Protein AF-A0AAQ3SVB9-F1 (afdb_monomer_lite)

Secondary structure (DSSP, 8-state):
-HHHHHHHHHTT-EEE-S-HHHHHHHHHHHHHHTT--TTS---SSEEEEEEETTTTEEEEEEEEEEEEEEETTTTEEEEEEEEEEEEEETTEEEEEEEEEEEETTEEEE--EEE-----SS-SHHHHHTT-EEE-S-HHHHHHHHHHHHHHTT--TTS----SEEEEEEETTTTEEEEEEEEEEEEEEETTTTEEEEEEEEEEEEEETTEEEEEEEEEEEETTEEEEEEEEE--TT-TTEEEEEETTS-EEEEEGGGGSTT-

Foldseek 3Di:
DVVVVVVVQQPQKDKDQPWFVVQLVVQLVVCVVLVHPSCPCVDGQWRMWIADPVQQKIKTAHPDQKDWDAPVVVRKIKMAGRMWIFRGHRQKTAQIPRMWIDFPRDTFDQGMDGDPDVDVADDVVSQQVQKDKDQDWFVVQLVVQLVQCVVLLAASQPPVDGQWRMWIADPVFQKIKTAHPDQKDWDALPVVRKIKMFGRMWIFRGHRQKTAQIPRIWIQDPNTTFAWGMKGQDPVHSQKIKTATSSGDIDIDGSVSRHPPD

Organism: NCBI:txid547442

Structure (mmCIF, N/CA/C/O backbone):
data_AF-A0AAQ3SVB9-F1
#
_entry.id   AF-A0AAQ3SVB9-F1
#
loop_
_atom_site.group_PDB
_atom_site.id
_atom_site.type_symbol
_atom_site.label_atom_id
_atom_site.label_alt_id
_atom_site.label_comp_id
_atom_site.label_asym_id
_atom_site.label_entity_id
_atom_site.label_seq_id
_atom_site.pdbx_PDB_ins_code
_atom_site.Cartn_x
_atom_site.Cartn_y
_atom_site.Cartn_z
_atom_site.occupancy
_atom_site.B_iso_or_equiv
_atom_site.auth_seq_id
_atom_site.auth_comp_id
_atom_site.auth_asym_id
_atom_site.auth_atom_id
_atom_site.pdbx_PDB_model_num
ATOM 1 N N . MET A 1 1 ? 14.098 -26.468 -12.610 1.00 41.06 1 MET A N 1
ATOM 2 C CA . MET A 1 1 ? 12.649 -26.250 -12.827 1.00 41.06 1 MET A CA 1
ATOM 3 C C . MET A 1 1 ? 12.271 -24.768 -12.891 1.00 41.06 1 MET A C 1
ATOM 5 O O . MET A 1 1 ? 11.548 -24.419 -13.807 1.00 41.06 1 MET A O 1
ATOM 9 N N . ALA A 1 2 ? 12.782 -23.879 -12.024 1.00 44.28 2 ALA A N 1
ATOM 10 C CA . ALA A 1 2 ? 12.463 -22.441 -12.096 1.00 44.28 2 ALA A CA 1
ATOM 11 C C . ALA A 1 2 ? 12.962 -21.723 -13.376 1.00 44.28 2 ALA A C 1
ATOM 13 O O . ALA A 1 2 ? 12.260 -20.850 -13.874 1.00 44.28 2 ALA A O 1
ATOM 14 N N . SER A 1 3 ? 14.117 -22.099 -13.952 1.00 48.25 3 SER A N 1
ATOM 15 C CA . SER A 1 3 ? 14.628 -21.429 -15.168 1.00 48.25 3 SER A CA 1
ATOM 16 C C . SER A 1 3 ? 13.861 -21.793 -16.447 1.00 48.25 3 SER A C 1
ATOM 18 O O . SER A 1 3 ? 13.659 -20.923 -17.284 1.00 48.25 3 SER A O 1
ATOM 20 N N . GLN A 1 4 ? 13.339 -23.022 -16.561 1.00 47.38 4 GLN A N 1
ATOM 21 C CA . GLN A 1 4 ? 12.523 -23.446 -17.714 1.00 47.38 4 GLN A CA 1
ATOM 22 C C . GLN A 1 4 ? 11.190 -22.683 -17.813 1.00 47.38 4 GLN A C 1
ATOM 24 O O . GLN A 1 4 ? 10.671 -22.487 -18.907 1.00 47.38 4 GLN A O 1
ATOM 29 N N . VAL A 1 5 ? 10.643 -22.225 -16.679 1.00 57.53 5 VAL A N 1
ATOM 30 C CA . VAL A 1 5 ? 9.413 -21.414 -16.642 1.00 57.53 5 VAL A CA 1
ATOM 31 C C . VAL A 1 5 ? 9.683 -19.966 -17.071 1.00 57.53 5 VAL A C 1
ATOM 33 O O . VAL A 1 5 ? 8.808 -19.330 -17.639 1.00 57.53 5 VAL A O 1
ATOM 36 N N . ILE A 1 6 ? 10.890 -19.436 -16.847 1.00 61.41 6 ILE A N 1
ATOM 37 C CA . ILE A 1 6 ? 11.261 -18.080 -17.288 1.00 61.41 6 ILE A CA 1
ATOM 38 C C . ILE A 1 6 ? 11.576 -18.065 -18.792 1.00 61.41 6 ILE A C 1
ATOM 40 O O . ILE A 1 6 ? 11.147 -17.149 -19.490 1.00 61.41 6 ILE A O 1
ATOM 44 N N . GLU A 1 7 ? 12.264 -19.087 -19.315 1.00 67.56 7 GLU A N 1
ATOM 45 C CA . GLU A 1 7 ? 12.563 -19.197 -20.754 1.00 67.56 7 GLU A CA 1
ATOM 46 C C . GLU A 1 7 ? 11.301 -19.248 -21.621 1.00 67.56 7 GLU A C 1
ATOM 48 O O . GLU A 1 7 ? 11.251 -18.596 -22.665 1.00 67.56 7 GLU A O 1
ATOM 53 N N . SER A 1 8 ? 10.250 -19.947 -21.179 1.00 76.06 8 SER A N 1
ATOM 54 C CA . SER A 1 8 ? 8.988 -20.004 -21.928 1.00 76.06 8 SER A CA 1
ATOM 55 C C . SER A 1 8 ? 8.302 -18.637 -22.038 1.00 76.06 8 SER A C 1
ATOM 57 O O . SER A 1 8 ? 7.677 -18.351 -23.056 1.00 76.06 8 SER A O 1
ATOM 59 N N . HIS A 1 9 ? 8.467 -17.755 -21.045 1.00 85.69 9 HIS A N 1
ATOM 60 C CA . HIS A 1 9 ? 7.942 -16.389 -21.096 1.00 85.69 9 HIS A CA 1
ATOM 61 C C . HIS A 1 9 ? 8.765 -15.451 -21.991 1.00 85.69 9 HIS A C 1
ATOM 63 O O . HIS A 1 9 ? 8.234 -14.445 -22.461 1.00 85.69 9 HIS A O 1
ATOM 69 N N . ARG A 1 10 ? 10.030 -15.775 -22.284 1.00 91.31 10 ARG A N 1
ATOM 70 C CA . ARG A 1 10 ? 10.858 -15.016 -23.239 1.00 91.31 10 ARG A CA 1
ATOM 71 C C . ARG A 1 10 ? 10.566 -15.379 -24.700 1.00 91.31 10 ARG A C 1
ATOM 73 O O . ARG A 1 10 ? 10.887 -14.603 -25.597 1.00 91.31 10 ARG A O 1
ATOM 80 N N . ALA A 1 11 ? 9.947 -16.533 -24.955 1.00 89.94 11 ALA A N 1
ATOM 81 C CA . ALA A 1 11 ? 9.629 -16.981 -26.307 1.00 89.94 11 ALA A CA 1
ATOM 82 C C . ALA A 1 11 ? 8.685 -15.998 -27.026 1.00 89.94 11 ALA A C 1
ATOM 84 O O . ALA A 1 11 ? 7.600 -15.687 -26.535 1.00 89.94 11 ALA A O 1
ATOM 85 N N . GLY A 1 12 ? 9.099 -15.517 -28.203 1.00 89.69 12 GLY A N 1
ATOM 86 C CA . GLY A 1 12 ? 8.332 -14.550 -28.999 1.00 89.69 12 GLY A CA 1
ATOM 87 C C . GLY A 1 12 ? 8.405 -13.101 -28.503 1.00 89.69 12 GLY A C 1
ATOM 88 O O . GLY A 1 12 ? 7.625 -12.271 -28.959 1.00 89.69 12 GLY A O 1
ATOM 89 N N . ALA A 1 13 ? 9.311 -12.790 -27.573 1.00 93.94 13 ALA A N 1
ATOM 90 C CA . ALA A 1 13 ? 9.519 -11.430 -27.094 1.00 93.94 13 ALA A CA 1
ATOM 91 C C . ALA A 1 13 ? 10.249 -10.539 -28.109 1.00 93.94 13 ALA A C 1
ATOM 93 O O . ALA A 1 13 ? 11.119 -10.988 -28.857 1.00 93.94 13 ALA A O 1
ATOM 94 N N . GLU A 1 14 ? 9.953 -9.244 -28.051 1.00 94.00 14 GLU A N 1
ATOM 95 C CA . GLU A 1 14 ? 10.787 -8.194 -28.626 1.00 94.00 14 GLU A CA 1
ATOM 96 C C . GLU A 1 14 ? 12.033 -8.046 -27.741 1.00 94.00 14 GLU A C 1
ATOM 98 O O . GLU A 1 14 ? 11.906 -7.713 -26.563 1.00 94.00 14 GLU A O 1
ATOM 103 N N . ILE A 1 15 ? 13.225 -8.315 -28.286 1.00 95.12 15 ILE A N 1
ATOM 104 C CA . ILE A 1 15 ? 14.505 -8.229 -27.563 1.00 95.12 15 ILE A CA 1
ATOM 105 C C . ILE A 1 15 ? 15.368 -7.136 -28.189 1.00 95.12 15 ILE A C 1
ATOM 107 O O . ILE A 1 15 ? 15.537 -7.073 -29.407 1.00 95.12 15 ILE A O 1
ATOM 111 N N . VAL A 1 16 ? 15.934 -6.284 -27.341 1.00 93.25 16 VAL A N 1
ATOM 112 C CA . VAL A 1 16 ? 16.772 -5.150 -27.718 1.00 93.25 16 VAL A CA 1
ATOM 113 C C . VAL A 1 16 ? 18.098 -5.244 -26.977 1.00 93.25 16 VAL A C 1
ATOM 115 O O . VAL A 1 16 ? 18.119 -5.281 -25.752 1.00 93.25 16 VAL A O 1
ATOM 118 N N . THR A 1 17 ? 19.201 -5.261 -27.729 1.00 89.12 17 THR A N 1
ATOM 119 C CA . THR A 1 17 ? 20.585 -5.384 -27.223 1.00 89.12 17 THR A CA 1
ATOM 120 C C . THR A 1 17 ? 21.514 -4.280 -27.753 1.00 89.12 17 THR A C 1
ATOM 122 O O . THR A 1 17 ? 22.735 -4.407 -27.752 1.00 89.12 17 THR A O 1
ATOM 125 N N . GLY A 1 18 ? 20.943 -3.160 -28.215 1.00 79.19 18 GLY A N 1
ATOM 126 C CA . GLY A 1 18 ? 21.651 -2.049 -28.873 1.00 79.19 18 GLY A CA 1
ATOM 127 C C . GLY A 1 18 ? 22.457 -1.121 -27.951 1.00 79.19 18 GLY A C 1
ATOM 128 O O . GLY A 1 18 ? 22.713 0.021 -28.329 1.00 79.19 18 GLY A O 1
ATOM 129 N N . GLY A 1 19 ? 22.825 -1.580 -26.753 1.00 82.06 19 GLY A N 1
ATOM 130 C CA . GLY A 1 19 ? 23.485 -0.782 -25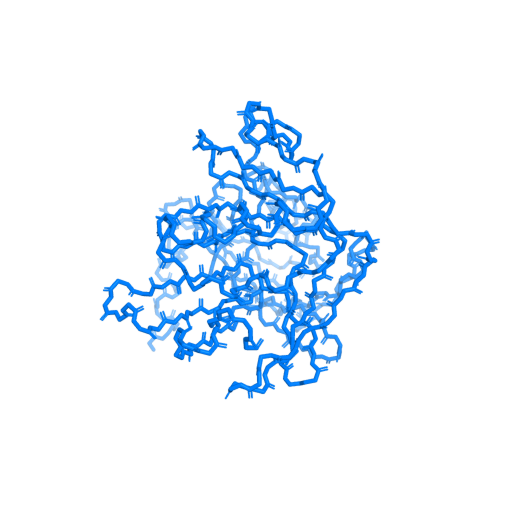.719 1.00 82.06 19 GLY A CA 1
ATOM 131 C C . GLY A 1 19 ? 22.532 0.090 -24.893 1.00 82.06 19 GLY A C 1
ATOM 132 O O . GLY A 1 19 ? 21.350 0.244 -25.212 1.00 82.06 19 GLY A O 1
ATOM 133 N N . ASP A 1 20 ? 23.084 0.682 -23.831 1.00 88.31 20 ASP A N 1
ATOM 134 C CA . ASP A 1 20 ? 22.349 1.345 -22.744 1.00 88.31 20 ASP A CA 1
ATOM 135 C C . ASP A 1 20 ? 21.281 2.332 -23.232 1.00 88.31 20 ASP A C 1
ATOM 137 O O . ASP A 1 20 ? 20.111 2.203 -22.881 1.00 88.31 20 ASP A O 1
ATOM 141 N N . ALA A 1 21 ? 21.639 3.254 -24.129 1.00 91.25 21 ALA A N 1
ATOM 142 C CA . ALA A 1 21 ? 20.715 4.273 -24.626 1.00 91.25 21 ALA A CA 1
ATOM 143 C C . ALA A 1 21 ? 19.490 3.685 -25.354 1.00 91.25 21 ALA A C 1
ATOM 145 O O . ALA A 1 21 ? 18.374 4.188 -25.205 1.00 91.25 21 ALA A O 1
ATOM 146 N N . VAL A 1 22 ? 19.673 2.617 -26.138 1.00 93.19 22 VAL A N 1
ATOM 147 C CA . VAL A 1 22 ? 18.583 2.002 -26.913 1.00 93.19 22 VAL A CA 1
ATOM 148 C C . VAL A 1 22 ? 17.667 1.199 -25.991 1.00 93.19 22 VAL A C 1
ATOM 150 O O . VAL A 1 22 ? 16.443 1.304 -26.091 1.00 93.19 22 VAL A O 1
ATOM 153 N N . CYS A 1 23 ? 18.251 0.443 -25.061 1.00 92.81 23 CYS A N 1
ATOM 154 C CA . CYS A 1 23 ? 17.505 -0.337 -24.078 1.00 92.81 23 CYS A CA 1
ATOM 155 C C . CYS A 1 23 ? 16.731 0.566 -23.104 1.00 92.81 23 CYS A C 1
ATOM 157 O O . CYS A 1 23 ? 15.550 0.321 -22.854 1.00 92.81 23 CYS A O 1
ATOM 159 N N . GLN A 1 24 ? 17.346 1.652 -22.620 1.00 92.50 24 GLN A N 1
ATOM 160 C CA . GLN A 1 24 ? 16.671 2.660 -21.796 1.00 92.50 24 GLN A CA 1
ATOM 161 C C . GLN A 1 24 ? 15.489 3.278 -22.535 1.00 92.50 24 GLN A C 1
ATOM 163 O O . GLN A 1 24 ? 14.390 3.334 -21.986 1.00 92.50 24 GLN A O 1
ATOM 168 N N . LYS A 1 25 ? 15.684 3.688 -23.795 1.00 94.62 25 LYS A N 1
ATOM 169 C CA . LYS A 1 25 ? 14.607 4.264 -24.604 1.00 94.62 25 LYS A CA 1
ATOM 170 C C . LYS A 1 25 ? 13.417 3.309 -24.709 1.00 94.62 25 LYS A C 1
ATOM 172 O O . LYS A 1 25 ? 12.287 3.722 -24.488 1.00 94.62 25 LYS A O 1
ATOM 177 N N . LYS A 1 26 ? 13.668 2.031 -25.001 1.00 94.69 26 LYS A N 1
ATOM 178 C CA . LYS A 1 26 ? 12.617 1.011 -25.148 1.00 94.69 26 LYS A CA 1
ATOM 179 C C . LYS A 1 26 ? 11.896 0.696 -23.841 1.00 94.69 26 LYS A C 1
ATOM 181 O O . LYS A 1 26 ? 10.678 0.549 -23.841 1.00 94.69 26 LYS A O 1
ATOM 186 N N . SER A 1 27 ? 12.631 0.665 -22.734 1.00 94.00 27 SER A N 1
ATOM 187 C CA . SER A 1 27 ? 12.054 0.557 -21.394 1.00 94.00 27 SER A CA 1
ATOM 188 C C . SER A 1 27 ? 11.128 1.734 -21.081 1.00 94.00 27 SER A C 1
ATOM 190 O O . SER A 1 27 ? 9.999 1.533 -20.644 1.00 94.00 27 SER A O 1
ATOM 192 N N . VAL A 1 28 ? 11.570 2.963 -21.369 1.00 95.06 28 VAL A N 1
ATOM 193 C CA . VAL A 1 28 ? 10.775 4.182 -21.166 1.00 95.06 28 VAL A CA 1
ATOM 194 C C . VAL A 1 28 ? 9.527 4.199 -22.051 1.00 95.06 28 VAL A C 1
ATOM 196 O O . VAL A 1 28 ? 8.449 4.471 -21.534 1.00 95.06 28 VAL A O 1
ATOM 199 N N . GLU A 1 29 ? 9.653 3.852 -23.338 1.00 95.75 29 GLU A N 1
ATOM 200 C CA . GLU A 1 29 ? 8.520 3.717 -24.271 1.00 95.75 29 GLU A CA 1
ATOM 201 C C . GLU A 1 29 ? 7.478 2.717 -23.738 1.00 95.75 29 GLU A C 1
ATOM 203 O O . GLU A 1 29 ? 6.283 3.007 -23.755 1.00 95.75 29 GLU A O 1
ATOM 208 N N . LEU A 1 30 ? 7.914 1.565 -23.207 1.00 95.38 30 LEU A N 1
ATOM 209 C CA . LEU A 1 30 ? 7.006 0.584 -22.609 1.00 95.38 30 LEU A CA 1
ATOM 210 C C .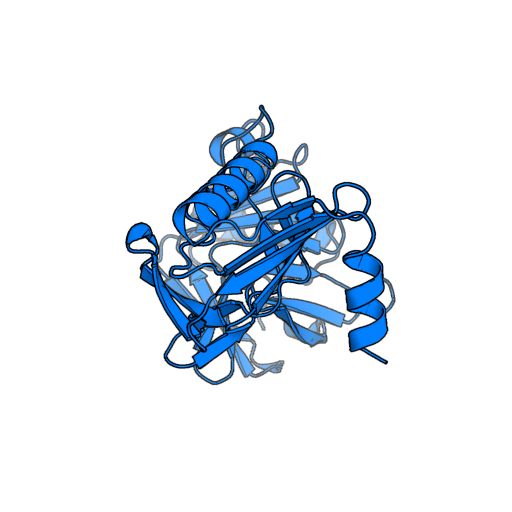 LEU A 1 30 ? 6.334 1.122 -21.337 1.00 95.38 30 LEU A C 1
ATOM 212 O O . LEU A 1 30 ? 5.129 0.958 -21.166 1.00 95.38 30 LEU A O 1
ATOM 216 N N . LEU A 1 31 ? 7.085 1.754 -20.428 1.00 94.88 31 LEU A N 1
ATOM 217 C CA . LEU A 1 31 ? 6.504 2.332 -19.210 1.00 94.88 31 LEU A CA 1
ATOM 218 C C . LEU A 1 31 ? 5.454 3.395 -19.554 1.00 94.88 31 LEU A C 1
ATOM 220 O O . LEU A 1 31 ? 4.391 3.414 -18.938 1.00 94.88 31 LEU A O 1
ATOM 224 N N . GLU A 1 32 ? 5.718 4.227 -20.561 1.00 94.06 32 GLU A N 1
ATOM 225 C CA . GLU A 1 32 ? 4.767 5.215 -21.070 1.00 94.06 32 GLU A CA 1
ATOM 226 C C . GLU A 1 32 ? 3.522 4.555 -21.690 1.00 94.06 32 GLU A C 1
ATOM 228 O O . GLU A 1 32 ? 2.407 4.922 -21.316 1.00 94.06 32 GLU A O 1
ATOM 233 N N . GLU A 1 33 ? 3.685 3.532 -22.544 1.00 94.19 33 GLU A N 1
ATOM 234 C CA . GLU A 1 33 ? 2.582 2.735 -23.124 1.00 94.19 33 GLU A CA 1
ATOM 235 C C . GLU A 1 33 ? 1.664 2.164 -22.030 1.00 94.19 33 GLU A C 1
ATOM 237 O O . GLU A 1 33 ? 0.437 2.150 -22.154 1.00 94.19 33 GLU A O 1
ATOM 242 N N . LEU A 1 34 ? 2.261 1.731 -20.920 1.00 91.56 34 LEU A N 1
ATOM 243 C CA . LEU A 1 34 ? 1.548 1.166 -19.782 1.00 91.56 34 LEU A CA 1
ATOM 244 C C . LEU A 1 34 ? 0.985 2.232 -18.834 1.00 91.56 34 LEU A C 1
ATOM 246 O O . LEU A 1 34 ? 0.228 1.876 -17.938 1.00 91.56 34 LEU A O 1
ATOM 250 N N . GLY A 1 35 ? 1.311 3.517 -18.979 1.00 89.19 35 GLY A N 1
ATOM 251 C CA . GLY A 1 35 ? 0.898 4.562 -18.033 1.00 89.19 35 GLY A CA 1
ATOM 252 C C . GLY A 1 35 ? 1.604 4.477 -16.672 1.00 89.19 35 GLY A C 1
ATOM 253 O O . GLY A 1 35 ? 1.033 4.841 -15.643 1.00 89.19 35 GLY A O 1
ATOM 254 N N . LEU A 1 36 ? 2.834 3.963 -16.653 1.00 91.88 36 LEU A N 1
ATOM 255 C CA . LEU A 1 36 ? 3.726 3.917 -15.496 1.00 91.88 36 LEU A CA 1
ATOM 256 C C . LEU A 1 36 ? 4.711 5.106 -15.519 1.00 91.88 36 LEU A C 1
ATOM 258 O O . LEU A 1 36 ? 5.019 5.635 -16.587 1.00 91.88 36 LEU A O 1
ATOM 262 N N . PRO A 1 37 ? 5.266 5.537 -14.367 1.00 90.62 37 PRO A N 1
ATOM 263 C CA . PRO A 1 37 ? 6.259 6.606 -14.343 1.00 90.62 37 PRO A CA 1
ATOM 264 C C . PRO A 1 37 ? 7.526 6.189 -15.096 1.00 90.62 37 PRO A C 1
ATOM 266 O O . PRO A 1 37 ? 8.145 5.181 -14.762 1.00 90.62 37 PRO A O 1
ATOM 269 N N . THR A 1 38 ? 7.966 6.993 -16.060 1.00 92.75 38 THR A N 1
ATOM 270 C CA . THR A 1 38 ? 9.135 6.687 -16.909 1.00 92.75 38 THR A CA 1
ATOM 271 C C . THR A 1 38 ? 10.452 6.607 -16.131 1.00 92.75 38 THR A C 1
ATOM 273 O O . THR A 1 38 ? 11.381 5.921 -16.542 1.00 92.75 38 THR A O 1
ATOM 276 N N . GLY A 1 39 ? 10.520 7.246 -14.960 1.00 90.31 39 GLY A N 1
ATOM 277 C CA . GLY A 1 39 ? 11.647 7.144 -14.031 1.00 90.31 39 GLY A CA 1
ATOM 278 C C . GLY A 1 39 ? 11.613 5.926 -13.100 1.00 90.31 39 GLY A C 1
ATOM 279 O O . GLY A 1 39 ? 12.422 5.875 -12.179 1.00 90.31 39 GLY A O 1
ATOM 280 N N . LEU A 1 40 ? 10.674 4.983 -13.267 1.00 89.75 40 LEU A N 1
ATOM 281 C CA . LEU A 1 40 ? 10.488 3.850 -12.348 1.00 89.75 40 LEU A CA 1
ATOM 282 C C . LEU A 1 40 ? 11.657 2.858 -12.363 1.00 89.75 40 LEU A C 1
ATOM 284 O O . LEU A 1 40 ? 11.956 2.264 -11.331 1.00 89.75 40 LEU A O 1
ATOM 288 N N . LEU A 1 41 ? 12.326 2.696 -13.506 1.00 91.38 41 LEU A N 1
ATOM 289 C CA . LEU A 1 41 ? 13.449 1.771 -13.689 1.00 91.38 41 LEU A CA 1
ATOM 290 C C . LEU A 1 41 ? 14.704 2.545 -14.135 1.00 91.38 41 LEU A C 1
ATOM 292 O O . LEU A 1 41 ? 15.144 2.379 -15.271 1.00 91.38 41 LEU A O 1
ATOM 296 N N . PRO A 1 42 ? 15.287 3.407 -13.273 1.00 86.50 42 PRO A N 1
ATOM 297 C CA . PRO A 1 42 ? 16.452 4.228 -13.594 1.00 86.50 42 PRO A CA 1
ATOM 298 C C . PRO A 1 42 ? 17.738 3.387 -13.504 1.00 86.50 42 PRO A C 1
ATOM 300 O O . PRO A 1 42 ? 18.634 3.673 -12.709 1.00 86.50 42 PRO A O 1
ATOM 303 N N . MET A 1 43 ? 17.773 2.287 -14.255 1.00 84.56 43 MET A N 1
ATOM 304 C CA . MET A 1 43 ? 18.938 1.418 -14.398 1.00 84.56 43 MET A CA 1
ATOM 305 C C . MET A 1 43 ? 19.920 2.054 -15.387 1.00 84.56 43 MET A C 1
ATOM 307 O O . MET A 1 43 ? 19.516 2.737 -16.323 1.00 84.56 43 MET A O 1
ATOM 311 N N . GLU A 1 44 ? 21.208 1.820 -15.168 1.00 86.25 44 GLU A N 1
ATOM 312 C CA . GLU A 1 44 ? 22.298 2.281 -16.032 1.00 86.25 44 GLU A CA 1
ATOM 313 C C . GLU A 1 44 ? 23.041 1.066 -16.582 1.00 86.25 44 GLU A C 1
ATOM 315 O O . GLU A 1 44 ? 23.030 0.007 -15.949 1.00 86.25 44 GLU A O 1
ATOM 320 N N . ASP A 1 45 ? 23.768 1.246 -17.685 1.00 91.81 45 ASP A N 1
ATOM 321 C CA . ASP A 1 45 ? 24.543 0.172 -18.317 1.00 91.81 45 ASP A CA 1
ATOM 322 C C . ASP A 1 45 ? 23.647 -1.021 -18.704 1.00 91.81 45 ASP A C 1
ATOM 324 O O . ASP A 1 45 ? 23.973 -2.185 -18.459 1.00 91.81 45 ASP A O 1
ATOM 328 N N . ILE A 1 46 ? 22.467 -0.723 -19.262 1.00 93.12 46 ILE A N 1
ATOM 329 C CA . ILE A 1 46 ? 21.487 -1.721 -19.693 1.00 93.12 46 ILE A CA 1
ATOM 330 C C . ILE A 1 46 ? 21.980 -2.390 -20.979 1.00 93.12 46 ILE A C 1
ATOM 332 O O . ILE A 1 46 ? 22.108 -1.771 -22.033 1.00 93.12 46 ILE A O 1
ATOM 336 N N . GLN A 1 47 ? 22.230 -3.689 -20.897 1.00 94.38 47 GLN A N 1
ATOM 337 C CA . GLN A 1 47 ? 22.738 -4.514 -21.990 1.00 94.38 47 GLN A CA 1
ATOM 338 C C . GLN A 1 47 ? 21.610 -5.141 -22.803 1.00 94.38 47 GLN A C 1
ATOM 340 O O . GLN A 1 47 ? 21.738 -5.301 -24.014 1.00 94.38 47 GLN A O 1
ATOM 345 N N . GLU A 1 48 ? 20.499 -5.468 -22.145 1.00 95.81 48 GLU A N 1
ATOM 346 C CA . GLU A 1 48 ? 19.362 -6.134 -22.767 1.00 95.81 48 GLU A CA 1
ATOM 347 C C . GLU A 1 48 ? 18.056 -5.615 -22.171 1.00 95.81 48 GLU A C 1
ATOM 349 O O . GLU A 1 48 ? 17.911 -5.494 -20.953 1.00 95.81 48 GLU A O 1
ATOM 354 N N . PHE A 1 49 ? 17.097 -5.335 -23.040 1.00 96.62 49 PHE A N 1
ATOM 355 C CA . PHE A 1 49 ? 15.701 -5.133 -22.690 1.00 96.62 49 PHE A CA 1
ATOM 356 C C . PHE A 1 49 ? 14.866 -6.127 -23.485 1.00 96.62 49 PHE A C 1
ATOM 358 O O . PHE A 1 49 ? 15.031 -6.237 -24.701 1.00 96.62 49 PHE A O 1
ATOM 365 N N . GLY A 1 50 ? 13.961 -6.831 -22.817 1.00 96.94 50 GLY A N 1
ATOM 366 C CA . GLY A 1 50 ? 13.039 -7.739 -23.477 1.00 96.94 50 GLY A CA 1
ATOM 367 C C . GLY A 1 50 ? 11.612 -7.552 -23.004 1.00 96.94 50 GLY A C 1
ATOM 368 O O . GLY A 1 50 ? 11.365 -7.323 -21.818 1.00 96.94 50 GLY A O 1
ATOM 369 N N . TYR A 1 51 ? 10.670 -7.672 -23.934 1.00 97.19 51 TYR A N 1
ATOM 370 C CA . TYR A 1 51 ? 9.248 -7.612 -23.636 1.00 97.19 51 TYR A CA 1
ATOM 371 C C . TYR A 1 51 ? 8.444 -8.565 -24.514 1.00 97.19 51 TYR A C 1
ATOM 373 O O . TYR A 1 51 ? 8.471 -8.506 -25.742 1.00 97.19 51 TYR A O 1
ATOM 381 N N . ASN A 1 52 ? 7.685 -9.444 -23.872 1.00 96.62 52 ASN A N 1
ATOM 382 C CA . ASN A 1 52 ? 6.739 -10.328 -24.520 1.00 96.62 52 ASN A CA 1
ATOM 383 C C . ASN A 1 52 ? 5.323 -9.764 -24.393 1.00 96.62 52 ASN A C 1
ATOM 385 O O . ASN A 1 52 ? 4.672 -9.934 -23.362 1.00 96.62 52 ASN A O 1
ATOM 389 N N . ARG A 1 53 ? 4.816 -9.156 -25.470 1.00 94.38 53 ARG A N 1
ATOM 390 C CA . ARG A 1 53 ? 3.455 -8.593 -25.516 1.00 94.38 53 ARG A CA 1
ATOM 391 C C . ARG A 1 53 ? 2.355 -9.619 -25.242 1.00 94.38 53 ARG A C 1
ATOM 393 O O . ARG A 1 53 ? 1.332 -9.260 -24.674 1.00 94.38 53 ARG A O 1
ATOM 400 N N . ALA A 1 54 ? 2.548 -10.883 -25.625 1.00 92.50 54 ALA A N 1
ATOM 401 C CA . ALA A 1 54 ? 1.525 -11.917 -25.466 1.00 92.50 54 ALA A CA 1
ATOM 402 C C . ALA A 1 54 ? 1.347 -12.343 -24.002 1.00 92.50 54 ALA A C 1
ATOM 404 O O . ALA A 1 54 ? 0.250 -12.705 -23.586 1.00 92.50 54 ALA A O 1
ATOM 405 N N . THR A 1 55 ? 2.430 -12.311 -23.221 1.00 93.25 55 THR A N 1
ATOM 406 C CA . THR A 1 55 ? 2.425 -12.743 -21.814 1.00 93.25 55 THR A CA 1
ATOM 407 C C . THR A 1 55 ? 2.503 -11.582 -20.823 1.00 93.25 55 THR A C 1
ATOM 409 O O . THR A 1 55 ? 2.289 -11.785 -19.629 1.00 93.25 55 THR A O 1
ATOM 412 N N . GLY A 1 56 ? 2.837 -10.379 -21.296 1.00 94.50 56 GLY A N 1
ATOM 413 C CA . GLY A 1 56 ? 3.170 -9.218 -20.473 1.00 94.50 56 GLY A CA 1
ATOM 414 C C . GLY A 1 56 ? 4.531 -9.338 -19.778 1.00 94.50 56 GLY A C 1
ATOM 415 O O . GLY A 1 56 ? 4.887 -8.476 -18.984 1.00 94.50 56 GLY A O 1
ATOM 416 N N . PHE A 1 57 ? 5.302 -10.401 -20.015 1.00 96.62 57 PHE A N 1
ATOM 417 C CA . PHE A 1 57 ? 6.579 -10.602 -19.337 1.00 96.62 57 PHE A CA 1
ATOM 418 C C . PHE A 1 57 ? 7.646 -9.649 -19.880 1.00 96.62 57 PHE A C 1
ATOM 420 O O . PHE A 1 57 ? 7.876 -9.596 -21.087 1.00 96.62 57 PHE A O 1
ATOM 427 N N . MET A 1 58 ? 8.325 -8.927 -18.992 1.00 96.81 58 MET A N 1
ATOM 428 C CA . MET A 1 58 ? 9.432 -8.038 -19.332 1.00 96.81 58 MET A CA 1
ATOM 429 C C . MET A 1 58 ? 10.668 -8.332 -18.490 1.00 96.81 58 MET A C 1
ATOM 431 O O . MET A 1 58 ? 10.563 -8.798 -17.349 1.00 96.81 58 MET A O 1
ATOM 435 N N . TRP A 1 59 ? 11.835 -7.998 -19.031 1.00 96.88 59 TRP A N 1
ATOM 436 C CA . TRP A 1 59 ? 13.087 -8.036 -18.292 1.00 96.88 59 TRP A CA 1
ATOM 437 C C . TRP A 1 59 ? 14.074 -6.962 -18.751 1.00 96.88 59 TRP A C 1
ATOM 439 O O . TRP A 1 59 ? 14.048 -6.509 -19.896 1.00 96.88 59 TRP A O 1
ATOM 449 N N . LEU A 1 60 ? 14.955 -6.573 -17.832 1.00 95.88 60 LEU A N 1
ATOM 450 C CA . LEU A 1 60 ? 16.104 -5.707 -18.074 1.00 95.88 60 LEU A CA 1
ATOM 451 C C . LEU A 1 60 ? 17.354 -6.364 -17.506 1.00 95.88 60 LEU A C 1
ATOM 453 O O . LEU A 1 60 ? 17.347 -6.794 -16.352 1.00 95.88 60 LEU A O 1
ATOM 457 N N . VAL A 1 61 ? 18.426 -6.390 -18.292 1.00 95.12 61 VAL A N 1
ATOM 458 C CA . VAL A 1 61 ? 19.750 -6.852 -17.864 1.00 95.12 61 VAL A CA 1
ATOM 459 C C . VAL A 1 61 ? 20.713 -5.677 -17.906 1.00 95.12 61 VAL A C 1
ATOM 461 O O . VAL A 1 61 ? 20.825 -5.012 -18.933 1.00 95.12 61 VAL A O 1
ATOM 464 N N . GLN A 1 62 ? 21.418 -5.429 -16.807 1.00 93.19 62 GLN A N 1
ATOM 465 C CA . GLN A 1 62 ? 22.472 -4.417 -16.703 1.00 93.19 62 GLN A CA 1
ATOM 466 C C . GLN A 1 62 ? 23.840 -5.076 -16.482 1.00 93.19 62 GLN A C 1
ATOM 468 O O . GLN A 1 62 ? 23.934 -6.138 -15.863 1.00 93.19 62 GLN A O 1
ATOM 473 N N . GLY A 1 63 ? 24.919 -4.429 -16.925 1.00 91.62 63 GLY A N 1
ATOM 474 C CA . GLY A 1 63 ? 26.281 -4.949 -16.744 1.00 91.62 63 GLY A CA 1
ATOM 475 C C . GLY A 1 63 ? 26.764 -4.931 -15.290 1.00 91.62 63 GLY A C 1
ATOM 476 O O . GLY A 1 63 ? 27.639 -5.705 -14.889 1.00 91.62 63 GLY A O 1
ATOM 477 N N . LYS A 1 64 ? 26.158 -4.085 -14.452 1.00 90.44 64 LYS A N 1
ATOM 478 C CA . LYS A 1 64 ? 26.457 -3.986 -13.020 1.00 90.44 64 LYS A CA 1
ATOM 479 C C . LYS A 1 64 ? 25.714 -5.065 -12.222 1.00 90.44 64 LYS A C 1
ATOM 481 O O . LYS A 1 64 ? 24.503 -5.230 -12.332 1.00 90.44 64 LYS A O 1
ATOM 486 N N . LYS A 1 65 ? 26.405 -5.726 -11.282 1.00 90.31 65 LYS A N 1
ATOM 487 C CA . LYS A 1 65 ? 25.776 -6.712 -10.371 1.00 90.31 65 LYS A CA 1
ATOM 488 C C . LYS A 1 65 ? 24.621 -6.130 -9.548 1.00 90.31 65 LYS A C 1
ATOM 490 O O . LYS A 1 65 ? 23.685 -6.850 -9.201 1.00 90.31 65 LYS A O 1
ATOM 495 N N . LYS A 1 66 ? 24.729 -4.849 -9.188 1.00 92.00 66 LYS A N 1
ATOM 496 C CA . LYS A 1 66 ? 23.738 -4.106 -8.413 1.00 92.00 66 LYS A CA 1
ATOM 497 C C . LYS A 1 66 ? 23.899 -2.606 -8.661 1.00 92.00 66 LYS A C 1
ATOM 499 O O . LYS A 1 66 ? 25.025 -2.113 -8.649 1.00 92.00 66 LYS A O 1
ATOM 504 N N . VAL A 1 67 ? 22.786 -1.894 -8.811 1.00 93.06 67 VAL A N 1
ATOM 505 C CA . VAL A 1 67 ? 22.716 -0.423 -8.854 1.00 93.06 67 VAL A CA 1
ATOM 506 C C . VAL A 1 67 ? 21.745 0.041 -7.779 1.00 93.06 67 VAL A C 1
ATOM 508 O O . VAL A 1 67 ? 20.697 -0.571 -7.596 1.00 93.06 67 VAL A O 1
ATOM 511 N N . GLU A 1 68 ? 22.087 1.098 -7.044 1.00 94.38 68 GLU A N 1
ATOM 512 C CA . GLU A 1 68 ? 21.179 1.737 -6.089 1.00 94.38 68 GLU A CA 1
ATOM 513 C C . GLU A 1 68 ? 20.766 3.114 -6.606 1.00 94.38 68 GLU A C 1
ATOM 515 O O . GLU A 1 68 ? 21.598 3.886 -7.076 1.00 94.38 68 GLU A O 1
ATOM 520 N N . HIS A 1 69 ? 19.482 3.432 -6.490 1.00 93.69 69 HIS A N 1
ATOM 521 C CA . HIS A 1 69 ? 18.917 4.727 -6.839 1.00 93.69 69 HIS A CA 1
ATOM 522 C C . HIS A 1 69 ? 18.127 5.278 -5.656 1.00 93.69 69 HIS A C 1
ATOM 524 O O . HIS A 1 69 ? 17.420 4.538 -4.974 1.00 93.69 69 HIS A O 1
ATOM 530 N N . THR A 1 70 ? 18.210 6.587 -5.414 1.00 93.81 70 THR A N 1
ATOM 531 C CA . THR A 1 70 ? 17.393 7.251 -4.391 1.00 93.81 70 THR A CA 1
ATOM 532 C C . THR A 1 70 ? 16.397 8.197 -5.042 1.00 93.81 70 THR A C 1
ATOM 534 O O . THR A 1 70 ? 16.771 9.248 -5.564 1.00 93.81 70 THR A O 1
ATOM 537 N N . PHE A 1 71 ? 15.115 7.853 -4.936 1.00 90.56 71 PHE A N 1
ATOM 538 C CA . PHE A 1 71 ? 14.013 8.709 -5.350 1.00 90.56 71 PHE A CA 1
ATOM 539 C C . PHE A 1 71 ? 13.882 9.874 -4.366 1.00 90.56 71 PHE A C 1
ATOM 541 O O . PHE A 1 71 ? 13.295 9.741 -3.291 1.00 90.56 71 PHE A O 1
ATOM 548 N N . LYS A 1 72 ? 14.441 11.033 -4.732 1.00 88.56 72 LYS A N 1
ATOM 549 C CA . LYS A 1 72 ? 14.542 12.213 -3.854 1.00 88.56 72 LYS A CA 1
ATOM 550 C C . LYS A 1 72 ? 13.190 12.679 -3.302 1.00 88.56 72 LYS A C 1
ATOM 552 O O . LYS A 1 72 ? 13.108 13.012 -2.124 1.00 88.56 72 LYS A O 1
ATOM 557 N N . ASN A 1 73 ? 12.136 12.637 -4.120 1.00 80.12 73 ASN A N 1
ATOM 558 C CA . ASN A 1 73 ? 10.806 13.138 -3.748 1.00 80.12 73 ASN A CA 1
ATOM 559 C C . ASN A 1 73 ? 10.155 12.327 -2.622 1.00 80.12 73 ASN A C 1
ATOM 561 O O . ASN A 1 73 ? 9.488 12.894 -1.764 1.00 80.12 73 ASN A O 1
ATOM 565 N N . ILE A 1 74 ? 10.379 11.012 -2.603 1.00 80.94 74 ILE A N 1
ATOM 566 C CA . ILE A 1 74 ? 9.828 10.103 -1.584 1.00 80.94 74 ILE A CA 1
ATOM 567 C C . ILE A 1 74 ? 10.878 9.666 -0.557 1.00 80.94 74 ILE A C 1
ATOM 569 O O . ILE A 1 74 ? 10.568 8.903 0.350 1.00 80.94 74 ILE A O 1
ATOM 573 N N . LYS A 1 75 ? 12.121 10.153 -0.691 1.00 85.44 75 LYS A N 1
ATOM 574 C CA . LYS A 1 75 ? 13.281 9.791 0.141 1.00 85.44 75 LYS A CA 1
ATOM 575 C C . LYS A 1 75 ? 13.487 8.275 0.253 1.00 85.44 75 LYS A C 1
ATOM 577 O O . LYS A 1 75 ? 13.943 7.783 1.281 1.00 85.44 75 LYS A O 1
ATOM 582 N N . GLN A 1 76 ? 13.163 7.552 -0.818 1.00 88.06 76 GLN A N 1
ATOM 583 C CA . GLN A 1 76 ? 13.214 6.096 -0.859 1.00 88.06 76 GLN A CA 1
ATOM 584 C C . GLN A 1 76 ? 14.427 5.635 -1.661 1.00 88.06 76 GLN A C 1
ATOM 586 O O . GLN A 1 76 ? 14.592 6.025 -2.819 1.00 88.06 76 GLN A O 1
ATOM 591 N N . THR A 1 77 ? 15.262 4.786 -1.062 1.00 93.56 77 THR A N 1
ATOM 592 C CA . THR A 1 77 ? 16.376 4.137 -1.763 1.00 93.56 77 THR A CA 1
ATOM 593 C C . THR A 1 77 ? 15.940 2.760 -2.248 1.00 93.56 77 THR A C 1
ATOM 595 O O . THR A 1 77 ? 15.412 1.960 -1.477 1.00 93.56 77 THR A O 1
ATOM 598 N N . VAL A 1 78 ? 16.175 2.480 -3.524 1.00 94.31 78 VAL A N 1
ATOM 599 C CA . VAL A 1 78 ? 15.855 1.222 -4.201 1.00 94.31 78 VAL A CA 1
ATOM 600 C C . VAL A 1 78 ? 17.135 0.656 -4.803 1.00 94.31 78 VAL A C 1
ATOM 602 O O . VAL A 1 78 ? 18.026 1.402 -5.198 1.00 94.31 78 VAL A O 1
ATOM 605 N N . SER A 1 79 ? 17.244 -0.663 -4.853 1.00 95.25 79 SER A N 1
ATOM 606 C CA . SER A 1 79 ? 18.322 -1.372 -5.521 1.00 95.25 79 SER A CA 1
ATOM 607 C C . SER A 1 79 ? 17.783 -2.286 -6.605 1.00 95.25 79 SER A C 1
ATOM 609 O O . SER A 1 79 ? 16.760 -2.941 -6.408 1.00 95.25 79 SER A O 1
ATOM 611 N N . TYR A 1 80 ? 18.515 -2.337 -7.709 1.00 96.00 80 TYR A N 1
ATOM 612 C CA . TYR A 1 80 ? 18.254 -3.150 -8.886 1.00 96.00 80 TYR A CA 1
ATOM 613 C C . TYR A 1 80 ? 19.404 -4.142 -9.043 1.00 96.00 80 TYR A C 1
ATOM 615 O O . TYR A 1 80 ? 20.573 -3.746 -9.017 1.00 96.00 80 TYR A O 1
ATOM 623 N N . ALA A 1 81 ? 19.087 -5.428 -9.143 1.00 96.00 81 ALA A N 1
ATOM 624 C CA . ALA A 1 81 ? 20.039 -6.496 -9.419 1.00 96.00 81 ALA A CA 1
ATOM 625 C C . ALA A 1 81 ? 20.499 -6.468 -10.887 1.00 96.00 81 ALA A C 1
ATOM 627 O O . ALA A 1 81 ? 20.009 -5.672 -11.684 1.00 96.00 81 ALA A O 1
ATOM 628 N N . ALA A 1 82 ? 21.437 -7.351 -11.240 1.00 95.19 82 ALA A N 1
ATOM 629 C CA . ALA A 1 82 ? 21.904 -7.524 -12.619 1.00 95.19 82 ALA A CA 1
ATOM 630 C C . ALA A 1 82 ? 20.761 -7.803 -13.608 1.00 95.19 82 ALA A C 1
ATOM 632 O O . ALA A 1 82 ? 20.811 -7.337 -14.739 1.00 95.19 82 ALA A O 1
ATOM 633 N N . GLU A 1 83 ? 19.730 -8.525 -13.167 1.00 95.25 83 GLU A N 1
ATOM 634 C CA . GLU A 1 83 ? 18.511 -8.765 -13.930 1.00 95.25 83 GLU A CA 1
ATOM 635 C C . GLU A 1 83 ? 17.291 -8.366 -13.096 1.00 95.25 83 GLU A C 1
ATOM 637 O O . GLU A 1 83 ? 17.175 -8.733 -11.921 1.00 95.25 83 GLU A O 1
ATOM 642 N N . VAL A 1 84 ? 16.386 -7.618 -13.720 1.00 96.31 84 VAL A N 1
ATOM 643 C CA . VAL A 1 84 ? 15.069 -7.265 -13.189 1.00 96.31 84 VAL A CA 1
ATOM 644 C C . VAL A 1 84 ? 14.018 -7.865 -14.106 1.00 96.31 84 VAL A C 1
ATOM 646 O O . VAL A 1 84 ? 14.078 -7.655 -15.313 1.00 96.31 84 VAL A O 1
ATOM 649 N N . THR A 1 85 ? 13.038 -8.573 -13.546 1.00 96.44 85 THR A N 1
ATOM 650 C CA . THR A 1 85 ? 11.923 -9.154 -14.313 1.00 96.44 85 THR A CA 1
ATOM 651 C C . THR A 1 85 ? 10.588 -8.738 -13.721 1.00 96.44 85 THR A C 1
ATOM 653 O O . THR A 1 85 ? 10.477 -8.602 -12.503 1.00 96.44 85 THR A O 1
ATOM 656 N N . ALA A 1 86 ? 9.550 -8.620 -14.543 1.00 96.81 86 ALA A N 1
ATOM 657 C CA . ALA A 1 86 ? 8.186 -8.383 -14.078 1.00 96.81 86 ALA A CA 1
ATOM 658 C C . ALA A 1 86 ? 7.152 -8.876 -15.098 1.00 96.81 86 ALA A C 1
ATOM 660 O O . ALA A 1 86 ? 7.462 -9.070 -16.270 1.00 96.81 86 ALA A O 1
ATOM 661 N N . PHE A 1 87 ? 5.906 -9.031 -14.654 1.00 95.75 87 PHE A N 1
ATOM 662 C CA . PHE A 1 87 ? 4.748 -9.067 -15.543 1.00 95.75 87 PHE A CA 1
ATOM 663 C C . PHE A 1 87 ? 4.117 -7.680 -15.566 1.00 95.75 87 PHE A C 1
ATOM 665 O O . PHE A 1 87 ? 3.715 -7.161 -14.522 1.00 95.75 87 PHE A O 1
ATOM 672 N N . ALA A 1 88 ? 4.060 -7.096 -16.749 1.00 94.50 88 ALA A N 1
ATOM 673 C CA . ALA A 1 88 ? 3.543 -5.776 -17.013 1.00 94.50 88 ALA A CA 1
ATOM 674 C C . ALA A 1 88 ? 2.075 -5.825 -17.450 1.00 94.50 88 ALA A C 1
ATOM 676 O O . ALA A 1 88 ? 1.677 -6.627 -18.292 1.00 94.50 88 ALA A O 1
ATOM 677 N N . GLU A 1 89 ? 1.283 -4.940 -16.859 1.00 92.88 89 GLU A N 1
ATOM 678 C CA . GLU A 1 89 ? -0.113 -4.663 -17.177 1.00 92.88 89 GLU A CA 1
ATOM 679 C C . GLU A 1 89 ? -0.301 -3.141 -17.192 1.00 92.88 89 GLU A C 1
ATOM 681 O O . GLU A 1 89 ? 0.551 -2.389 -16.706 1.00 92.88 89 GLU A O 1
ATOM 686 N N . LYS A 1 90 ? -1.420 -2.656 -17.735 1.00 90.25 90 LYS A N 1
ATOM 687 C CA . LYS A 1 90 ? -1.716 -1.220 -17.721 1.00 90.25 90 LYS A CA 1
ATOM 688 C C . LYS A 1 90 ? -1.681 -0.690 -16.280 1.00 90.25 90 LYS A C 1
ATOM 690 O O . LYS A 1 90 ? -2.374 -1.194 -15.403 1.00 90.25 90 LYS A O 1
ATOM 695 N N . GLY A 1 91 ? -0.833 0.304 -16.042 1.00 88.62 91 GLY A N 1
ATOM 696 C CA . GLY A 1 91 ? -0.617 0.972 -14.766 1.00 88.62 91 GLY A CA 1
ATOM 697 C C . GLY A 1 91 ? 0.087 0.117 -13.715 1.00 88.62 91 GLY A C 1
ATOM 698 O O . GLY A 1 91 ? 0.127 0.531 -12.560 1.00 88.62 91 GLY A O 1
ATOM 699 N N . LYS A 1 92 ? 0.619 -1.069 -14.047 1.00 92.38 92 LYS A N 1
ATOM 700 C CA . LYS A 1 92 ? 1.045 -2.040 -13.031 1.00 92.38 92 LYS A CA 1
ATOM 701 C C . LYS A 1 92 ? 2.180 -2.961 -13.479 1.00 92.38 92 LYS A C 1
ATOM 703 O O . LYS A 1 92 ? 2.171 -3.506 -14.573 1.00 92.38 92 LYS A O 1
ATOM 708 N N . LEU A 1 93 ? 3.117 -3.216 -12.569 1.00 94.94 93 LEU A N 1
ATOM 709 C CA . LEU A 1 93 ? 4.112 -4.284 -12.639 1.00 94.94 93 LEU A CA 1
ATOM 710 C C . LEU A 1 93 ? 3.896 -5.240 -11.462 1.00 94.94 93 LEU A C 1
ATOM 712 O O . LEU A 1 93 ? 3.826 -4.804 -10.314 1.00 94.94 93 LEU A O 1
ATOM 716 N N . LYS A 1 94 ? 3.813 -6.546 -11.722 1.00 92.81 94 LYS A N 1
ATOM 717 C CA . LYS A 1 94 ? 3.618 -7.588 -10.698 1.00 92.81 94 LYS A CA 1
ATOM 718 C C . LYS A 1 94 ? 4.641 -8.710 -10.820 1.00 92.81 94 LYS A C 1
ATOM 720 O O . LYS A 1 94 ? 5.252 -8.893 -11.871 1.00 92.81 94 LYS A O 1
ATOM 725 N N . LYS A 1 95 ? 4.788 -9.492 -9.744 1.00 91.50 95 LYS A N 1
ATOM 726 C CA . LYS A 1 95 ? 5.802 -10.557 -9.621 1.00 91.50 95 LYS A CA 1
ATOM 727 C C . LYS A 1 95 ? 7.203 -10.032 -9.960 1.00 91.50 95 LYS A C 1
ATOM 729 O O . LYS A 1 95 ? 7.967 -10.683 -10.670 1.00 91.50 95 LYS A O 1
ATOM 734 N N . ILE A 1 96 ? 7.493 -8.823 -9.485 1.00 94.69 96 ILE A N 1
ATOM 735 C CA . ILE A 1 96 ? 8.769 -8.160 -9.721 1.00 94.69 96 ILE A CA 1
ATOM 736 C C . ILE A 1 96 ? 9.871 -8.969 -9.031 1.00 94.69 96 ILE A C 1
ATOM 738 O O . ILE A 1 96 ? 9.732 -9.385 -7.878 1.00 94.69 96 ILE A O 1
ATOM 742 N N . THR A 1 97 ? 10.971 -9.192 -9.743 1.00 94.50 97 THR A N 1
ATOM 743 C CA . THR A 1 97 ? 12.196 -9.776 -9.195 1.00 94.50 97 THR A CA 1
ATOM 744 C C . THR A 1 97 ? 13.378 -8.852 -9.468 1.00 94.50 97 THR A C 1
ATOM 746 O O . THR A 1 97 ? 13.324 -7.997 -10.350 1.00 94.50 97 THR A O 1
ATOM 749 N N . GLY A 1 98 ? 14.435 -8.967 -8.663 1.00 94.44 98 GLY A N 1
ATOM 750 C CA . GLY A 1 98 ? 15.635 -8.142 -8.817 1.00 94.44 98 GLY A CA 1
ATOM 751 C C . GLY A 1 98 ? 15.526 -6.720 -8.256 1.00 94.44 98 GLY A C 1
ATOM 752 O O . GLY A 1 98 ? 16.536 -6.027 -8.213 1.00 94.44 98 GLY A O 1
ATOM 753 N N . VAL A 1 99 ? 14.361 -6.294 -7.757 1.00 95.44 99 VAL A N 1
ATOM 754 C CA . VAL A 1 99 ? 14.169 -4.964 -7.155 1.00 95.44 99 VAL A CA 1
ATOM 755 C C . VAL A 1 99 ? 13.987 -5.079 -5.645 1.00 95.44 99 VAL A C 1
ATOM 757 O O . VAL A 1 99 ? 13.160 -5.856 -5.162 1.00 95.44 99 VAL A O 1
ATOM 760 N N . LYS A 1 100 ? 14.744 -4.291 -4.876 1.00 94.31 100 LYS A N 1
ATOM 761 C CA . LYS A 1 100 ? 14.575 -4.179 -3.420 1.00 94.31 100 LYS A CA 1
ATOM 762 C C . LYS A 1 100 ? 14.515 -2.733 -2.968 1.00 94.31 100 LYS A C 1
ATOM 764 O O . LYS A 1 100 ? 15.257 -1.909 -3.478 1.00 94.31 100 LYS A O 1
ATOM 769 N N . THR A 1 101 ? 13.718 -2.438 -1.955 1.00 92.62 101 THR A N 1
ATOM 770 C CA . THR A 1 101 ? 13.594 -1.116 -1.340 1.00 92.62 101 THR A CA 1
ATOM 771 C C . THR A 1 101 ? 14.217 -1.102 0.057 1.00 92.62 101 THR A C 1
ATOM 773 O O . THR A 1 101 ? 14.164 -2.110 0.764 1.00 92.62 101 THR A O 1
ATOM 776 N N . LYS A 1 102 ? 14.857 0.005 0.446 1.00 89.31 102 LYS A N 1
ATOM 777 C CA . LYS A 1 102 ? 15.549 0.143 1.733 1.00 89.31 102 LYS A CA 1
ATOM 778 C C . LYS A 1 102 ? 14.659 0.819 2.768 1.00 89.31 102 LYS A C 1
ATOM 780 O O . LYS A 1 102 ? 14.330 1.992 2.624 1.00 89.31 102 LYS A O 1
ATOM 785 N N . GLU A 1 103 ? 14.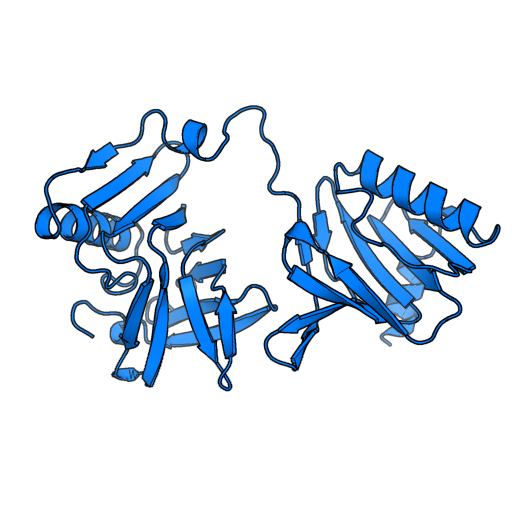357 0.130 3.857 1.00 82.19 103 GLU A N 1
ATOM 786 C CA . GLU A 1 103 ? 13.643 0.708 4.997 1.00 82.19 103 GLU A CA 1
ATOM 787 C C . GLU A 1 103 ? 14.422 0.435 6.284 1.00 82.19 103 GLU A C 1
ATOM 789 O O . GLU A 1 103 ? 14.757 -0.708 6.582 1.00 82.19 103 GLU A O 1
ATOM 794 N N . LEU A 1 104 ? 14.778 1.509 7.008 1.00 73.19 104 LEU A N 1
ATOM 795 C CA . LEU A 1 104 ? 15.501 1.462 8.291 1.00 73.19 104 LEU A CA 1
ATOM 796 C C . LEU A 1 104 ? 16.690 0.470 8.296 1.00 73.19 104 LEU A C 1
ATOM 798 O O . LEU A 1 104 ? 16.885 -0.296 9.231 1.00 73.19 104 LEU A O 1
ATOM 802 N N . MET A 1 105 ? 17.505 0.532 7.234 1.00 81.75 105 MET A N 1
ATOM 803 C CA . MET A 1 105 ? 18.697 -0.294 6.958 1.00 81.75 105 MET A CA 1
ATOM 804 C C . MET A 1 105 ? 18.461 -1.711 6.410 1.00 81.75 105 MET A C 1
ATOM 806 O O . MET A 1 105 ? 19.429 -2.322 5.958 1.00 81.75 105 MET A O 1
ATOM 810 N N . LEU A 1 106 ? 17.223 -2.205 6.341 1.00 84.56 106 LEU A N 1
ATOM 811 C CA . LEU A 1 106 ? 16.906 -3.496 5.724 1.00 84.56 106 LEU A CA 1
ATOM 812 C C . LEU A 1 106 ? 16.454 -3.342 4.270 1.00 84.56 106 LEU A C 1
ATOM 814 O O . LEU A 1 106 ? 15.883 -2.325 3.883 1.00 84.56 106 LEU A O 1
ATOM 818 N N . TRP A 1 107 ? 16.715 -4.374 3.467 1.00 88.38 107 TRP A N 1
ATOM 819 C CA . TRP A 1 107 ? 16.303 -4.449 2.066 1.00 88.38 107 TRP A CA 1
ATOM 820 C C . TRP A 1 107 ? 15.122 -5.402 1.904 1.00 88.38 107 TRP A C 1
ATOM 822 O O . TRP A 1 107 ? 15.273 -6.608 2.098 1.00 88.38 107 TRP A O 1
ATOM 832 N N . PHE A 1 108 ? 13.985 -4.869 1.472 1.00 88.75 108 PHE A N 1
ATOM 833 C CA . PHE A 1 108 ? 12.758 -5.618 1.213 1.00 88.75 108 PHE A CA 1
ATOM 834 C C . PHE A 1 108 ? 12.546 -5.805 -0.279 1.00 88.75 108 PHE A C 1
ATOM 836 O O . PHE A 1 108 ? 12.735 -4.863 -1.044 1.00 88.75 108 PHE A O 1
ATOM 843 N N . SER A 1 109 ? 12.151 -7.002 -0.705 1.00 91.06 109 SER A N 1
ATOM 844 C CA . SER A 1 109 ? 11.804 -7.243 -2.106 1.00 91.06 109 SER A CA 1
ATOM 845 C C . SER A 1 109 ? 10.577 -6.426 -2.495 1.00 91.06 109 SER A C 1
ATOM 847 O O . SER A 1 109 ? 9.562 -6.453 -1.805 1.00 91.06 109 SER A O 1
ATOM 849 N N . VAL A 1 110 ? 10.667 -5.716 -3.615 1.00 89.44 110 VAL A N 1
ATOM 850 C CA . VAL A 1 110 ? 9.502 -5.095 -4.243 1.00 89.44 110 VAL A CA 1
ATOM 851 C C . VAL A 1 110 ? 8.899 -6.149 -5.157 1.00 89.44 110 VAL A C 1
ATOM 853 O O . VAL A 1 110 ? 9.566 -6.594 -6.084 1.00 89.44 110 VAL A O 1
ATOM 856 N N . VAL A 1 111 ? 7.671 -6.578 -4.872 1.00 88.00 111 VAL A N 1
ATOM 857 C CA . VAL A 1 111 ? 6.974 -7.629 -5.640 1.00 88.00 111 VAL A CA 1
ATOM 858 C C . VAL A 1 111 ? 5.922 -7.065 -6.593 1.00 88.00 111 VAL A C 1
ATOM 860 O O . VAL A 1 111 ? 5.533 -7.730 -7.555 1.00 88.00 111 VAL A O 1
ATOM 863 N N . GLU A 1 112 ? 5.473 -5.838 -6.340 1.00 89.44 112 GLU A N 1
ATOM 864 C CA . GLU A 1 112 ? 4.439 -5.155 -7.102 1.00 89.44 112 GLU A CA 1
ATOM 865 C C . GLU A 1 112 ? 4.648 -3.638 -7.038 1.00 89.44 112 GLU A C 1
ATOM 867 O O . GLU A 1 112 ? 4.985 -3.092 -5.987 1.00 89.44 112 GLU A O 1
ATOM 872 N N . VAL A 1 113 ? 4.426 -2.965 -8.163 1.00 89.00 113 VAL A N 1
ATOM 873 C CA . VAL A 1 113 ? 4.306 -1.509 -8.263 1.00 89.00 113 VAL A CA 1
ATOM 874 C C . VAL A 1 113 ? 3.091 -1.224 -9.123 1.00 89.00 113 VAL A C 1
ATOM 876 O O . VAL A 1 113 ? 2.927 -1.829 -10.177 1.00 89.00 113 VAL A O 1
ATOM 879 N N . TYR A 1 114 ? 2.247 -0.293 -8.709 1.00 86.69 114 TYR A N 1
ATOM 880 C CA . TYR A 1 114 ? 1.150 0.167 -9.542 1.00 86.69 114 TYR A CA 1
ATOM 881 C C . TYR A 1 114 ? 0.969 1.669 -9.389 1.00 86.69 114 TYR A C 1
ATOM 883 O O . TYR A 1 114 ? 1.142 2.231 -8.306 1.00 86.69 114 TYR A O 1
ATOM 891 N N . VAL A 1 115 ? 0.609 2.311 -10.490 1.00 79.56 115 VAL A N 1
ATOM 892 C CA . VAL A 1 115 ? -0.057 3.603 -10.463 1.00 79.56 115 VAL A CA 1
ATOM 893 C C . VAL A 1 115 ? -1.504 3.293 -10.096 1.00 79.56 115 VAL A C 1
ATOM 895 O O . VAL A 1 115 ? -2.144 2.508 -10.799 1.00 79.56 115 VAL A O 1
ATOM 898 N N . PRO A 1 116 ? -2.035 3.824 -8.981 1.00 65.19 116 PRO A N 1
ATOM 899 C CA . PRO A 1 116 ? -3.464 3.745 -8.722 1.00 65.19 116 PRO A CA 1
ATOM 900 C C . PRO A 1 116 ? -4.158 4.310 -9.959 1.00 65.19 116 PRO A C 1
ATOM 902 O O . PRO A 1 116 ? -3.907 5.468 -10.282 1.00 65.19 116 PRO A O 1
ATOM 905 N N . GLU A 1 117 ? -4.917 3.485 -10.690 1.00 53.69 117 GLU A N 1
ATOM 906 C CA . GLU A 1 117 ? -5.548 3.906 -11.943 1.00 53.69 117 GLU A CA 1
ATOM 907 C C . GLU A 1 117 ? -6.198 5.274 -11.745 1.00 53.69 117 GLU A C 1
ATOM 909 O O . GLU A 1 117 ? -7.092 5.430 -10.908 1.00 53.69 117 GLU A O 1
ATOM 914 N N . ALA A 1 118 ? -5.725 6.267 -12.501 1.00 46.09 118 ALA A N 1
ATOM 915 C CA . ALA A 1 118 ? -6.444 7.510 -12.686 1.00 46.09 118 ALA A CA 1
ATOM 916 C C . ALA A 1 118 ? -7.669 7.178 -13.543 1.00 46.09 118 ALA A C 1
ATOM 918 O O . ALA A 1 118 ? -7.682 7.335 -14.762 1.00 46.09 118 ALA A O 1
ATOM 919 N N . SER A 1 119 ? -8.689 6.635 -12.887 1.00 42.62 119 SER A N 1
ATOM 920 C CA . SER A 1 119 ? -10.062 6.757 -13.341 1.00 42.62 119 SER A CA 1
ATOM 921 C C . SER A 1 119 ? -10.309 8.250 -13.625 1.00 42.62 119 SER A C 1
ATOM 923 O O . SER A 1 119 ? -9.911 9.081 -12.803 1.00 42.62 119 SER A O 1
ATOM 925 N N . PRO A 1 120 ? -10.941 8.628 -14.756 1.00 41.59 120 PRO A N 1
ATOM 926 C CA . PRO A 1 120 ? -11.316 10.021 -15.031 1.00 41.59 120 PRO A CA 1
ATOM 927 C C . PRO A 1 120 ? -12.165 10.638 -13.909 1.00 41.59 120 PRO A C 1
ATOM 929 O O . PRO A 1 120 ? -12.268 11.855 -13.800 1.00 41.59 120 PRO A O 1
ATOM 932 N N . ASP A 1 121 ? -12.718 9.785 -13.048 1.00 40.81 121 ASP A N 1
ATOM 933 C CA . ASP A 1 121 ? -13.284 10.123 -11.762 1.00 40.81 121 ASP A CA 1
ATOM 934 C C . ASP A 1 121 ? -12.280 9.855 -10.622 1.00 40.81 121 ASP A C 1
ATOM 936 O O . ASP A 1 121 ? -12.026 8.702 -10.262 1.00 40.81 121 ASP A O 1
ATOM 940 N N . LYS A 1 122 ? -11.860 10.956 -9.976 1.00 49.72 122 LYS A N 1
ATOM 941 C CA . LYS A 1 122 ? -11.541 11.096 -8.539 1.00 49.72 122 LYS A CA 1
ATOM 942 C C . LYS A 1 122 ? -10.057 11.071 -8.123 1.00 49.72 122 LYS A C 1
ATOM 944 O O . LYS A 1 122 ? -9.475 10.056 -7.755 1.00 49.72 122 LYS A O 1
ATOM 949 N N . THR A 1 123 ? -9.501 12.274 -7.963 1.00 64.62 123 THR A N 1
ATOM 950 C CA . THR A 1 123 ? -8.581 12.587 -6.852 1.00 64.62 123 THR A CA 1
ATOM 951 C C . THR A 1 123 ? -9.170 12.092 -5.514 1.00 64.62 123 THR A C 1
ATOM 953 O O . THR A 1 123 ? -10.366 11.804 -5.436 1.00 64.62 123 THR A O 1
ATOM 956 N N . ILE A 1 124 ? -8.386 12.030 -4.425 1.00 68.44 124 ILE A N 1
ATOM 957 C CA . ILE A 1 124 ? -8.933 11.754 -3.073 1.00 68.44 124 ILE A CA 1
ATOM 958 C C . ILE A 1 124 ? -10.197 12.598 -2.814 1.00 68.44 124 ILE A C 1
ATOM 960 O O . ILE A 1 124 ? -11.195 12.079 -2.322 1.00 68.44 124 ILE A O 1
ATOM 964 N N . GLU A 1 125 ? -10.203 13.863 -3.244 1.00 73.62 125 GLU A N 1
ATOM 965 C CA . GLU A 1 125 ? -11.363 14.759 -3.151 1.00 73.62 125 GLU A CA 1
ATOM 966 C C . GLU A 1 125 ? -12.592 14.252 -3.911 1.00 73.62 125 GLU A C 1
ATOM 968 O O . GLU A 1 125 ? -13.702 14.276 -3.381 1.00 73.62 125 GLU A O 1
ATOM 973 N N . GLY A 1 126 ? -12.423 13.723 -5.121 1.00 79.81 126 GLY A N 1
ATOM 974 C CA . GLY A 1 126 ? -13.541 13.159 -5.863 1.00 79.81 126 GLY A CA 1
ATOM 975 C C . GLY A 1 126 ? -14.155 11.938 -5.165 1.00 79.81 126 GLY A C 1
ATOM 976 O O . GLY A 1 126 ? -15.366 11.718 -5.245 1.00 79.81 126 GLY A O 1
ATOM 977 N N . HIS A 1 127 ? -13.364 11.149 -4.433 1.00 84.81 127 HIS A N 1
ATOM 978 C CA . HIS A 1 127 ? -13.885 10.049 -3.619 1.00 84.81 127 HIS A CA 1
ATOM 979 C C . HIS A 1 127 ? -14.637 10.532 -2.377 1.00 84.81 127 HIS A C 1
ATOM 981 O O . HIS A 1 127 ? -15.523 9.825 -1.901 1.00 84.81 127 HIS A O 1
ATOM 987 N N . ARG A 1 128 ? -14.383 11.754 -1.904 1.00 92.12 128 ARG A N 1
ATOM 988 C CA . ARG A 1 128 ? -15.168 12.376 -0.829 1.00 92.12 128 ARG A CA 1
ATOM 989 C C . ARG A 1 128 ? -16.507 12.940 -1.315 1.00 92.12 128 ARG A C 1
ATOM 991 O O . ARG A 1 128 ? -17.441 13.043 -0.524 1.00 92.12 128 ARG A O 1
ATOM 998 N N . ALA A 1 129 ? -16.642 13.263 -2.603 1.00 90.38 129 ALA A N 1
ATOM 999 C CA . ALA A 1 129 ? -17.888 13.792 -3.158 1.00 90.38 129 ALA A CA 1
ATOM 1000 C C . ALA A 1 129 ? -19.060 12.803 -2.994 1.00 90.38 129 ALA A C 1
ATOM 1002 O O . ALA A 1 129 ? -19.003 11.669 -3.478 1.00 90.38 129 ALA A O 1
ATOM 1003 N N . GLY A 1 130 ? -20.127 13.248 -2.320 1.00 90.25 130 GLY A N 1
ATOM 1004 C CA . GLY A 1 130 ? -21.315 12.437 -2.022 1.00 90.25 130 GLY A CA 1
ATOM 1005 C C . GLY A 1 130 ? -21.165 11.485 -0.829 1.00 90.25 130 GLY A C 1
ATOM 1006 O O . GLY A 1 130 ? -22.005 10.609 -0.650 1.00 90.25 130 GLY A O 1
ATOM 1007 N N . ALA A 1 131 ? -20.100 11.621 -0.035 1.00 94.88 131 ALA A N 1
ATOM 1008 C CA . ALA A 1 131 ? -19.908 10.831 1.174 1.00 94.88 131 ALA A CA 1
ATOM 1009 C C . ALA A 1 131 ? -20.827 11.270 2.323 1.00 94.88 131 ALA A C 1
ATOM 1011 O O . ALA A 1 131 ? -21.144 12.449 2.479 1.00 94.88 131 ALA A O 1
ATOM 1012 N N . GLU A 1 132 ? -21.161 10.317 3.190 1.00 95.56 132 GLU A N 1
ATOM 1013 C CA . GLU A 1 132 ? -21.657 10.596 4.533 1.00 95.56 132 GLU A CA 1
ATOM 1014 C C . GLU A 1 132 ? -20.476 11.101 5.371 1.00 95.56 132 GLU A C 1
ATOM 1016 O O . GLU A 1 132 ? -19.539 10.345 5.628 1.00 95.56 132 GLU A O 1
ATOM 1021 N N . VAL A 1 133 ? -20.501 12.377 5.766 1.00 96.00 133 VAL A N 1
ATOM 1022 C CA . VAL A 1 133 ? -19.439 13.006 6.567 1.00 96.00 133 VAL A CA 1
ATOM 1023 C C . VAL A 1 133 ? -19.983 13.393 7.932 1.00 96.00 133 VAL A C 1
ATOM 1025 O O . VAL A 1 133 ? -21.043 14.008 8.049 1.00 96.00 133 VAL A O 1
ATOM 1028 N N . VAL A 1 134 ? -19.242 13.031 8.972 1.00 94.00 134 VAL A N 1
ATOM 1029 C CA . VAL A 1 134 ? -19.583 13.303 10.362 1.00 94.00 134 VAL A CA 1
ATOM 1030 C C . VAL A 1 134 ? -18.457 14.102 10.998 1.00 94.00 134 VAL A C 1
ATOM 1032 O O . VAL A 1 134 ? -17.332 13.622 11.105 1.00 94.00 134 VAL A O 1
ATOM 1035 N N . THR A 1 135 ? -18.794 15.312 11.444 1.00 87.00 135 THR A N 1
ATOM 1036 C CA . THR A 1 135 ? -17.909 16.255 12.141 1.00 87.00 135 THR A CA 1
ATOM 1037 C C . THR A 1 135 ? -18.601 16.706 13.429 1.00 87.00 135 THR A C 1
ATOM 1039 O O . THR A 1 135 ? -19.233 17.759 13.482 1.00 87.00 135 THR A O 1
ATOM 1042 N N . GLY A 1 136 ? -18.595 15.847 14.449 1.00 72.50 136 GLY A N 1
ATOM 1043 C CA . GLY A 1 136 ? -19.369 16.045 15.686 1.00 72.50 136 GLY A CA 1
ATOM 1044 C C . GLY A 1 136 ? -18.592 15.754 16.969 1.00 72.50 136 GLY A C 1
ATOM 1045 O O . GLY A 1 136 ? -19.193 15.620 18.032 1.00 72.50 136 GLY A O 1
ATOM 1046 N N . GLY A 1 137 ? -17.266 15.628 16.864 1.00 80.94 137 GLY A N 1
ATOM 1047 C CA . GLY A 1 137 ? -16.383 15.225 17.955 1.00 80.94 137 GLY A CA 1
ATOM 1048 C C . GLY A 1 137 ? -16.170 13.710 18.055 1.00 80.94 137 GLY A C 1
ATOM 1049 O O . GLY A 1 137 ? -16.913 12.908 17.481 1.00 80.94 137 GLY A O 1
ATOM 1050 N N . ASP A 1 138 ? -15.143 13.340 18.824 1.00 88.94 138 ASP A N 1
ATOM 1051 C CA . ASP A 1 138 ? -14.562 11.991 18.898 1.00 88.94 138 ASP A CA 1
ATOM 1052 C C . ASP A 1 138 ? -15.597 10.872 19.060 1.00 88.94 138 ASP A C 1
ATOM 1054 O O . ASP A 1 138 ? -15.599 9.900 18.306 1.00 88.94 138 ASP A O 1
ATOM 1058 N N . ALA A 1 139 ? -16.532 11.029 20.000 1.00 92.19 139 ALA A N 1
ATOM 1059 C CA . ALA A 1 139 ? -17.504 9.990 20.318 1.00 92.19 139 ALA A CA 1
ATOM 1060 C C . ALA A 1 139 ? -18.396 9.613 19.121 1.00 92.19 139 ALA A C 1
ATOM 1062 O O . ALA A 1 139 ? -18.664 8.430 18.904 1.00 92.19 139 ALA A O 1
ATOM 1063 N N . ILE A 1 140 ? -18.846 10.598 18.335 1.00 93.62 140 ILE A N 1
ATOM 1064 C CA . ILE A 1 140 ? -19.748 10.360 17.200 1.00 93.62 140 ILE A CA 1
ATOM 1065 C C . ILE A 1 140 ? -18.963 9.762 16.030 1.00 93.62 140 ILE A C 1
ATOM 1067 O O . ILE A 1 140 ? -19.402 8.773 15.440 1.00 93.62 140 ILE A O 1
ATOM 1071 N N . CYS A 1 141 ? -17.781 10.307 15.733 1.00 94.38 141 CYS A N 1
ATOM 1072 C CA . CYS A 1 141 ? -16.922 9.808 14.660 1.00 94.38 141 CYS A CA 1
ATOM 1073 C C . CYS A 1 141 ? -16.456 8.370 14.937 1.00 94.38 141 CYS A C 1
ATOM 1075 O O . CYS A 1 141 ? -16.554 7.510 14.060 1.00 94.38 141 CYS A O 1
ATOM 1077 N N . ARG A 1 142 ? -16.046 8.066 16.178 1.00 93.31 142 ARG A N 1
ATOM 1078 C CA . ARG A 1 142 ? -15.689 6.703 16.593 1.00 93.31 142 ARG A CA 1
ATOM 1079 C C . ARG A 1 142 ? -16.875 5.757 16.471 1.00 93.31 142 ARG A C 1
ATOM 1081 O O . ARG A 1 142 ? -16.721 4.670 15.925 1.00 93.31 142 ARG A O 1
ATOM 1088 N N . LYS A 1 143 ? -18.063 6.168 16.929 1.00 95.00 143 LYS A N 1
ATOM 1089 C CA . LYS A 1 143 ? -19.277 5.351 16.799 1.00 95.00 143 LYS A CA 1
ATOM 1090 C C . LYS A 1 143 ? -19.550 4.994 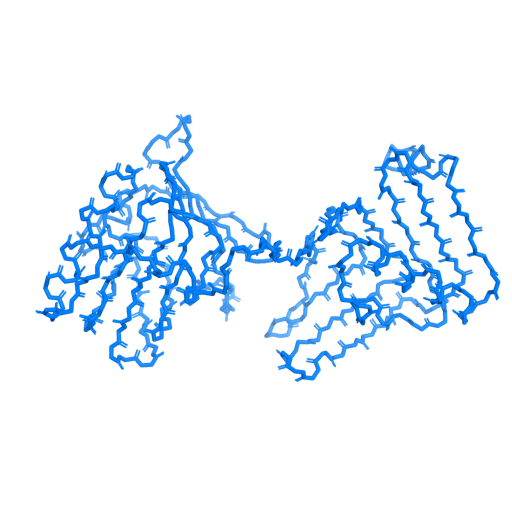15.335 1.00 95.00 143 LYS A C 1
ATOM 1092 O O . LYS A 1 143 ? -19.786 3.830 15.037 1.00 95.00 143 LYS A O 1
ATOM 1097 N N . LYS A 1 144 ? -19.463 5.967 14.427 1.00 95.75 144 LYS A N 1
ATOM 1098 C CA . LYS A 1 144 ? -19.701 5.765 12.991 1.00 95.75 144 LYS A CA 1
ATOM 1099 C C . LYS A 1 144 ? -18.662 4.864 12.325 1.00 95.75 144 LYS A C 1
ATOM 1101 O O . LYS A 1 144 ? -19.032 4.002 11.536 1.00 95.75 144 LYS A O 1
ATOM 1106 N N . SER A 1 145 ? -17.393 5.007 12.698 1.00 95.38 145 SER A N 1
ATOM 1107 C CA . SER A 1 145 ? -16.327 4.096 12.267 1.00 95.38 145 SER A CA 1
ATOM 1108 C C . SER A 1 145 ? -16.602 2.652 12.707 1.00 95.38 145 SER A C 1
ATOM 1110 O O . SER A 1 145 ? -16.522 1.727 11.904 1.00 95.38 145 SER A O 1
ATOM 1112 N N . VAL A 1 146 ? -17.009 2.457 13.965 1.00 96.62 146 VAL A N 1
ATOM 1113 C CA . VAL A 1 146 ? -17.353 1.138 14.516 1.00 96.62 146 VAL A CA 1
ATOM 1114 C C . VAL A 1 146 ? -18.575 0.526 13.829 1.00 96.62 146 VAL A C 1
ATOM 1116 O O . VAL A 1 146 ? -18.538 -0.654 13.492 1.00 96.62 146 VAL A O 1
ATOM 1119 N N . GLU A 1 147 ? -19.628 1.319 13.599 1.00 97.31 147 GLU A N 1
ATOM 1120 C CA . GLU A 1 147 ? -20.820 0.902 12.845 1.00 97.31 147 GLU A CA 1
ATOM 1121 C C . GLU A 1 147 ? -20.437 0.425 11.434 1.00 97.31 147 GLU A C 1
ATOM 1123 O O . GLU A 1 147 ? -20.895 -0.630 11.004 1.00 97.31 147 GLU A O 1
ATOM 1128 N N . LEU A 1 148 ? -19.549 1.152 10.739 1.00 97.44 148 LEU A N 1
ATOM 1129 C CA . LEU A 1 148 ? -19.067 0.750 9.417 1.00 97.44 148 LEU A CA 1
ATOM 1130 C C . LEU A 1 148 ? -18.258 -0.555 9.473 1.00 97.44 148 LEU A C 1
ATOM 1132 O O . LEU A 1 148 ? -18.483 -1.446 8.662 1.00 97.44 148 LEU A O 1
ATOM 1136 N N . LEU A 1 149 ? -17.323 -0.697 10.418 1.00 97.56 149 LEU A N 1
ATOM 1137 C CA . LEU A 1 149 ? -16.544 -1.935 10.555 1.00 97.56 149 LEU A CA 1
ATOM 1138 C C . LEU A 1 149 ? -17.453 -3.143 10.819 1.00 97.56 149 LEU A C 1
ATOM 1140 O O . LEU A 1 149 ? -17.248 -4.201 10.228 1.00 97.56 149 LEU A O 1
ATOM 1144 N N . GLU A 1 150 ? -18.484 -2.972 11.647 1.00 96.94 150 GLU A N 1
ATOM 1145 C CA . GLU A 1 150 ? -19.491 -4.001 11.907 1.00 96.94 150 GLU A CA 1
ATOM 1146 C C . GLU A 1 150 ? -20.315 -4.340 10.657 1.00 96.94 150 GLU A C 1
ATOM 1148 O O . GLU A 1 150 ? -20.456 -5.519 10.337 1.00 96.94 150 GLU A O 1
ATOM 1153 N N . GLU A 1 151 ? -20.786 -3.332 9.911 1.00 97.12 151 GLU A N 1
ATOM 1154 C CA . GLU A 1 151 ? -21.498 -3.502 8.631 1.00 97.12 151 GLU A CA 1
ATOM 1155 C C . GLU A 1 151 ? -20.670 -4.323 7.628 1.00 97.12 151 GLU A C 1
ATOM 1157 O O . GLU A 1 151 ? -21.190 -5.196 6.929 1.00 97.12 151 GLU A O 1
ATOM 1162 N N . LEU A 1 152 ? -19.360 -4.080 7.590 1.00 96.12 152 LEU A N 1
ATOM 1163 C CA . LEU A 1 152 ? -18.435 -4.773 6.702 1.00 96.12 152 LEU A CA 1
ATOM 1164 C C . LEU A 1 152 ? -18.028 -6.157 7.224 1.00 96.12 152 LEU A C 1
ATOM 1166 O O . LEU A 1 152 ? -17.396 -6.899 6.482 1.00 96.12 152 LEU A O 1
ATOM 1170 N N . GLY A 1 153 ? -18.362 -6.541 8.458 1.00 95.62 153 GLY A N 1
ATOM 1171 C CA . GLY A 1 153 ? -17.912 -7.806 9.052 1.00 95.62 153 GLY A CA 1
ATOM 1172 C C . GLY A 1 153 ? -16.426 -7.812 9.432 1.00 95.62 153 GLY A C 1
ATOM 1173 O O . GLY A 1 153 ? -15.778 -8.855 9.399 1.00 95.62 153 GLY A O 1
ATOM 1174 N N . LEU A 1 154 ? -15.877 -6.645 9.763 1.00 97.12 154 LEU A N 1
ATOM 1175 C CA . LEU A 1 154 ? -14.516 -6.459 10.255 1.00 97.12 154 LEU A CA 1
ATOM 1176 C C . LEU A 1 154 ? -14.503 -6.309 11.791 1.00 97.12 154 LEU A C 1
ATOM 1178 O O . LEU A 1 154 ? -15.488 -5.853 12.380 1.00 97.12 154 LEU A O 1
ATOM 1182 N N . PRO A 1 155 ? -13.391 -6.636 12.478 1.00 96.38 155 PRO A N 1
ATOM 1183 C CA . PRO A 1 155 ? -13.288 -6.414 13.917 1.00 96.38 155 PRO A CA 1
ATOM 1184 C C . PRO A 1 155 ? -13.471 -4.936 14.288 1.00 96.38 155 PRO A C 1
ATOM 1186 O O . PRO A 1 155 ? -12.777 -4.049 13.791 1.00 96.38 155 PRO A O 1
ATOM 1189 N N . LYS A 1 156 ? -14.399 -4.671 15.210 1.00 96.31 156 LYS A N 1
ATOM 1190 C CA . LYS A 1 156 ? -14.813 -3.313 15.603 1.00 96.31 156 LYS A CA 1
ATOM 1191 C C . LYS A 1 156 ? -13.697 -2.456 16.214 1.00 96.31 156 LYS A C 1
ATOM 1193 O O . LYS A 1 156 ? -13.799 -1.236 16.206 1.00 96.31 156 LYS A O 1
ATOM 1198 N N . GLY A 1 157 ? -12.648 -3.076 16.750 1.00 94.44 157 GLY A N 1
ATOM 1199 C CA . GLY A 1 157 ? -11.480 -2.405 17.320 1.00 94.44 157 GLY A CA 1
ATOM 1200 C C . GLY A 1 157 ? -10.308 -2.241 16.351 1.00 94.44 157 GLY A C 1
ATOM 1201 O O . GLY A 1 157 ? -9.235 -1.864 16.802 1.00 94.44 157 GLY A O 1
ATOM 1202 N N . LEU A 1 158 ? -10.466 -2.507 15.044 1.00 93.25 158 LEU A N 1
ATOM 1203 C CA . LEU A 1 158 ? -9.370 -2.374 14.068 1.00 93.25 158 LEU A CA 1
ATOM 1204 C C . LEU A 1 158 ? -8.768 -0.967 13.995 1.00 93.25 158 LEU A C 1
ATOM 1206 O O . LEU A 1 158 ? -7.585 -0.830 13.698 1.00 93.25 158 LEU A O 1
ATOM 1210 N N . LEU A 1 159 ? -9.577 0.066 14.230 1.00 92.88 159 LEU A N 1
ATOM 1211 C CA . LEU A 1 159 ? -9.180 1.469 14.130 1.00 92.88 159 LEU A CA 1
ATOM 1212 C C . LEU A 1 159 ? -9.415 2.166 15.482 1.00 92.88 159 LEU A C 1
ATOM 1214 O O . LEU A 1 159 ? -10.333 2.982 15.590 1.00 92.88 159 LEU A O 1
ATOM 1218 N N . PRO A 1 160 ? -8.619 1.857 16.529 1.00 88.94 160 PRO A N 1
ATOM 1219 C CA . PRO A 1 160 ? -8.744 2.425 17.870 1.00 88.94 160 PRO A CA 1
ATOM 1220 C C . PRO A 1 160 ? -8.144 3.841 17.916 1.00 88.94 160 PRO A C 1
ATOM 1222 O O . PRO A 1 160 ? -7.311 4.159 18.762 1.00 88.94 160 PRO A O 1
ATOM 1225 N N . MET A 1 161 ? -8.511 4.677 16.943 1.00 86.81 161 MET A N 1
ATOM 1226 C CA . MET A 1 161 ? -8.115 6.079 16.887 1.00 86.81 161 MET A CA 1
ATOM 1227 C C . MET A 1 161 ? -8.898 6.870 17.941 1.00 86.81 161 MET A C 1
ATOM 1229 O O . MET A 1 161 ? -10.063 6.583 18.226 1.00 86.81 161 MET A O 1
ATOM 1233 N N . GLU A 1 162 ? -8.240 7.875 18.506 1.00 85.88 162 GLU A N 1
ATOM 1234 C CA . GLU A 1 162 ? -8.792 8.800 19.495 1.00 85.88 162 GLU A CA 1
ATOM 1235 C C . GLU A 1 162 ? -8.672 10.231 18.966 1.00 85.88 162 GLU A C 1
ATOM 1237 O O . GLU A 1 162 ? -7.877 10.510 18.064 1.00 85.88 162 GLU A O 1
ATOM 1242 N N . ASP A 1 163 ? -9.435 11.150 19.553 1.00 89.56 163 ASP A N 1
ATOM 1243 C CA . ASP A 1 163 ? -9.505 12.553 19.141 1.00 89.56 163 ASP A CA 1
ATOM 1244 C C . ASP A 1 163 ? -9.904 12.704 17.658 1.00 89.56 163 ASP A C 1
ATOM 1246 O O . ASP A 1 163 ? -9.361 13.546 16.929 1.00 89.56 163 ASP A O 1
ATOM 1250 N N . ILE A 1 164 ? -10.842 11.861 17.202 1.00 92.00 164 ILE A N 1
ATOM 1251 C CA . ILE A 1 164 ? -11.321 11.840 15.816 1.00 92.00 164 ILE A CA 1
ATOM 1252 C C . ILE A 1 164 ? -12.236 13.047 15.578 1.00 92.00 164 ILE A C 1
ATOM 1254 O O . ILE A 1 164 ? -13.295 13.190 16.186 1.00 92.00 164 ILE A O 1
ATOM 1258 N N . GLN A 1 165 ? -11.841 13.918 14.658 1.00 93.88 165 GLN A N 1
ATOM 1259 C CA . GLN A 1 165 ? -12.601 15.114 14.292 1.00 93.88 165 GLN A CA 1
ATOM 1260 C C . GLN A 1 165 ? -13.595 14.843 13.175 1.00 93.88 165 GLN A C 1
ATOM 1262 O O . GLN A 1 165 ? -14.695 15.392 13.177 1.00 93.88 165 GLN A O 1
ATOM 1267 N N . GLU A 1 166 ? -13.199 13.991 12.237 1.00 95.25 166 GLU A N 1
ATOM 1268 C CA . GLU A 1 166 ? -13.949 13.730 11.022 1.00 95.25 166 GLU A CA 1
ATOM 1269 C C . GLU A 1 166 ? -13.901 12.243 10.702 1.00 95.25 166 GLU A C 1
ATOM 1271 O O . GLU A 1 166 ? -12.837 11.619 10.708 1.00 95.25 166 GLU A O 1
ATOM 1276 N N . PHE A 1 167 ? -15.070 11.692 10.411 1.00 97.19 167 PHE A N 1
ATOM 1277 C CA . PHE A 1 167 ? -15.220 10.409 9.750 1.00 97.19 167 PHE A CA 1
ATOM 1278 C C . PHE A 1 167 ? -16.020 10.630 8.475 1.00 97.19 167 PHE A C 1
ATOM 1280 O O . PHE A 1 167 ? -17.072 11.273 8.510 1.00 97.19 167 PHE A O 1
ATOM 1287 N N . GLY A 1 168 ? -15.541 10.078 7.368 1.00 97.31 168 GLY A N 1
ATOM 1288 C CA . GLY A 1 168 ? -16.260 10.107 6.107 1.00 97.31 168 GLY A CA 1
ATOM 1289 C C . GLY A 1 168 ? -16.329 8.738 5.463 1.00 97.31 168 GLY A C 1
ATOM 1290 O O . GLY A 1 168 ? -15.355 7.982 5.491 1.00 97.31 168 GLY A O 1
ATOM 1291 N N . TYR A 1 169 ? -17.474 8.431 4.858 1.00 97.88 169 TYR A N 1
ATOM 1292 C CA . TYR A 1 169 ? -17.660 7.216 4.078 1.00 97.88 169 TYR A CA 1
ATOM 1293 C C . TYR A 1 169 ? -18.520 7.460 2.840 1.00 97.88 169 TYR A C 1
ATOM 1295 O O . TYR A 1 169 ? -19.667 7.896 2.913 1.00 97.88 169 TYR A O 1
ATOM 1303 N N . ASN A 1 170 ? -17.963 7.150 1.675 1.00 97.06 170 ASN A N 1
ATOM 1304 C CA . ASN A 1 170 ? -18.661 7.185 0.403 1.00 97.06 170 ASN A CA 1
ATOM 1305 C C . ASN A 1 170 ? -19.100 5.776 0.006 1.00 97.06 170 ASN A C 1
ATOM 1307 O O . ASN A 1 170 ? -18.329 5.035 -0.606 1.00 97.06 170 ASN A O 1
ATOM 1311 N N . ARG A 1 171 ? -20.364 5.435 0.280 1.00 94.75 171 ARG A N 1
ATOM 1312 C CA . ARG A 1 171 ? -20.954 4.131 -0.072 1.00 94.75 171 ARG A CA 1
ATOM 1313 C C . ARG A 1 171 ? -20.835 3.786 -1.556 1.00 94.75 171 ARG A C 1
ATOM 1315 O O . ARG A 1 171 ? -20.602 2.631 -1.886 1.00 94.75 171 ARG A O 1
ATOM 1322 N N . ALA A 1 172 ? -20.949 4.772 -2.448 1.00 91.62 172 ALA A N 1
ATOM 1323 C CA . ALA A 1 172 ? -20.903 4.537 -3.891 1.00 91.62 172 ALA A CA 1
ATOM 1324 C C . ALA A 1 172 ? -19.511 4.109 -4.381 1.00 91.62 172 ALA A C 1
ATOM 1326 O O . ALA A 1 172 ? -19.401 3.387 -5.366 1.00 91.62 172 ALA A O 1
ATOM 1327 N N . THR A 1 173 ? -18.445 4.549 -3.704 1.00 92.50 173 THR A N 1
ATOM 1328 C CA . THR A 1 173 ? -17.061 4.215 -4.095 1.00 92.50 173 THR A CA 1
ATOM 1329 C C . THR A 1 173 ? -16.339 3.293 -3.116 1.00 92.50 173 THR A C 1
ATOM 1331 O O . THR A 1 173 ? -15.227 2.856 -3.401 1.00 92.50 173 THR A O 1
ATOM 1334 N N . GLY A 1 174 ? -16.929 3.035 -1.949 1.00 95.06 174 GLY A N 1
ATOM 1335 C CA . GLY A 1 174 ? -16.289 2.346 -0.832 1.00 95.06 174 GLY A CA 1
ATOM 1336 C C . GLY A 1 174 ? -15.200 3.167 -0.132 1.00 95.06 174 GLY A C 1
ATOM 1337 O O . GLY A 1 174 ? -14.569 2.662 0.788 1.00 95.06 174 GLY A O 1
ATOM 1338 N N . PHE A 1 175 ? -14.931 4.410 -0.534 1.00 96.44 175 PHE A N 1
ATOM 1339 C CA . PHE A 1 175 ? -13.857 5.204 0.060 1.00 96.44 175 PHE A CA 1
ATOM 1340 C C . PHE A 1 175 ? -14.229 5.699 1.460 1.00 96.44 175 PHE A C 1
ATOM 1342 O O . PHE A 1 175 ? -15.298 6.279 1.648 1.00 96.44 175 PHE A O 1
ATOM 1349 N N . MET A 1 176 ? -13.332 5.511 2.425 1.00 97.19 176 MET A N 1
ATOM 1350 C CA . MET A 1 176 ? -13.479 6.006 3.789 1.00 97.19 176 MET A CA 1
ATOM 1351 C C . MET A 1 176 ? -12.243 6.769 4.250 1.00 97.19 176 MET A C 1
ATOM 1353 O O . MET A 1 176 ? -11.126 6.504 3.792 1.00 97.19 176 MET A O 1
ATOM 1357 N N . TRP A 1 177 ? -12.440 7.672 5.206 1.00 97.00 177 TRP A N 1
ATOM 1358 C CA . TRP A 1 177 ? -11.344 8.348 5.880 1.00 97.00 177 TRP A CA 1
ATOM 1359 C C . TRP A 1 177 ? -11.673 8.699 7.331 1.00 97.00 177 TRP A C 1
ATOM 1361 O O . TRP A 1 177 ? -12.834 8.833 7.726 1.00 97.00 177 TRP A O 1
ATOM 1371 N N . LEU A 1 178 ? -10.612 8.840 8.118 1.00 95.88 178 LEU A N 1
ATOM 1372 C CA . LEU A 1 178 ? -10.619 9.242 9.518 1.00 95.88 178 LEU A CA 1
ATOM 1373 C C . LEU A 1 178 ? -9.562 10.321 9.715 1.00 95.88 178 LEU A C 1
ATOM 1375 O O . LEU A 1 178 ? -8.399 10.106 9.369 1.00 95.88 178 LEU A O 1
ATOM 1379 N N . VAL A 1 179 ? -9.952 11.453 10.298 1.00 94.19 179 VAL A N 1
ATOM 1380 C CA . VAL A 1 179 ? -9.033 12.545 10.644 1.00 94.19 179 VAL A CA 1
ATOM 1381 C C . VAL A 1 179 ? -8.997 12.709 12.154 1.00 94.19 179 VAL A C 1
ATOM 1383 O O . VAL A 1 179 ? -10.032 12.933 12.780 1.00 94.19 179 VAL A O 1
ATOM 1386 N N . GLN A 1 180 ? -7.806 12.635 12.741 1.00 91.69 180 GLN A N 1
ATOM 1387 C CA . GLN A 1 180 ? -7.568 12.863 14.168 1.00 91.69 180 GLN A CA 1
ATOM 1388 C C . GLN A 1 180 ? -6.785 14.162 14.393 1.00 91.69 180 GLN A C 1
ATOM 1390 O O . GLN A 1 180 ? -6.009 14.596 13.543 1.00 91.69 180 GLN A O 1
ATOM 1395 N N . TRP A 1 181 ? -6.959 14.798 15.555 1.00 86.69 181 TRP A N 1
ATOM 1396 C CA . TRP A 1 181 ? -6.226 16.032 15.894 1.00 86.69 181 TRP A CA 1
ATOM 1397 C C . TRP A 1 181 ? -4.714 15.818 16.043 1.00 86.69 181 TRP A C 1
ATOM 1399 O O . TRP A 1 181 ? -3.898 16.657 15.652 1.00 86.69 181 TRP A O 1
ATOM 1409 N N . LYS A 1 182 ? -4.310 14.677 16.606 1.00 83.06 182 LYS A N 1
ATOM 1410 C CA . LYS A 1 182 ? -2.900 14.352 16.836 1.00 83.06 182 LYS A CA 1
ATOM 1411 C C . LYS A 1 182 ? -2.206 13.968 15.526 1.00 83.06 182 LYS A C 1
ATOM 1413 O O . LYS A 1 182 ? -2.675 13.118 14.775 1.00 83.06 182 LYS A O 1
ATOM 1418 N N . LYS A 1 183 ? -1.007 14.518 15.294 1.00 80.12 183 LYS A N 1
ATOM 1419 C CA . LYS A 1 183 ? -0.210 14.241 14.078 1.00 80.12 183 LYS A CA 1
ATOM 1420 C C . LYS A 1 183 ? 0.124 12.757 13.883 1.00 80.12 183 LYS A C 1
ATOM 1422 O O . LYS A 1 183 ? 0.238 12.299 12.749 1.00 80.12 183 LYS A O 1
ATOM 1427 N N . LYS A 1 184 ? 0.324 12.034 14.985 1.00 84.44 184 LYS A N 1
ATOM 1428 C CA . LYS A 1 184 ? 0.572 10.593 15.020 1.00 84.44 184 LYS A CA 1
ATOM 1429 C C . LYS A 1 184 ? 0.121 10.052 16.376 1.00 84.44 184 LYS A C 1
ATOM 1431 O O . LYS A 1 184 ? 0.440 10.661 17.396 1.00 84.44 184 LYS A O 1
ATOM 1436 N N . VAL A 1 185 ? -0.576 8.922 16.381 1.00 90.12 185 VAL A N 1
ATOM 1437 C CA . VAL A 1 185 ? -0.944 8.175 17.594 1.00 90.12 185 VAL A CA 1
ATOM 1438 C C . VAL A 1 185 ? -0.411 6.760 17.455 1.00 90.12 185 VAL A C 1
ATOM 1440 O O . VAL A 1 185 ? -0.466 6.185 16.370 1.00 90.12 185 VAL A O 1
ATOM 1443 N N . GLU A 1 186 ? 0.138 6.209 18.532 1.00 93.50 186 GLU A N 1
ATOM 1444 C CA . GLU A 1 186 ? 0.540 4.806 18.591 1.00 93.50 186 GLU A CA 1
ATOM 1445 C C . GLU A 1 186 ? -0.412 4.055 19.514 1.00 93.50 186 GLU A C 1
ATOM 1447 O O . GLU A 1 186 ? -0.811 4.566 20.558 1.00 93.50 186 GLU A O 1
ATOM 1452 N N . HIS A 1 187 ? -0.769 2.841 19.121 1.00 93.25 187 HIS A N 1
ATOM 1453 C CA . HIS A 1 187 ? -1.626 1.952 19.887 1.00 93.25 187 HIS A CA 1
ATOM 1454 C C . HIS A 1 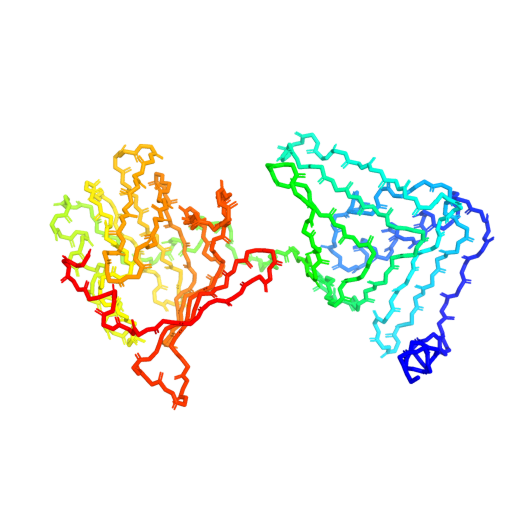187 ? -0.971 0.574 19.945 1.00 93.25 187 HIS A C 1
ATOM 1456 O O . HIS A 1 187 ? -0.327 0.153 18.986 1.00 93.25 187 HIS A O 1
ATOM 1462 N N . THR A 1 188 ? -1.110 -0.131 21.065 1.00 94.31 188 THR A N 1
ATOM 1463 C CA . THR A 1 188 ? -0.599 -1.499 21.202 1.00 94.31 188 THR A CA 1
ATOM 1464 C C . THR A 1 188 ? -1.744 -2.441 21.512 1.00 94.31 188 THR A C 1
ATOM 1466 O O . THR A 1 188 ? -2.257 -2.415 22.627 1.00 94.31 188 THR A O 1
ATOM 1469 N N . PHE A 1 189 ? -2.060 -3.313 20.555 1.00 94.00 189 PHE A N 1
ATOM 1470 C CA . PHE A 1 189 ? -3.029 -4.387 20.744 1.00 94.00 189 PHE A CA 1
ATOM 1471 C C . PHE A 1 189 ? -2.436 -5.417 21.701 1.00 94.00 189 PHE A C 1
ATOM 1473 O O . PHE A 1 189 ? -1.527 -6.176 21.341 1.00 94.00 189 PHE A O 1
ATOM 1480 N N . LYS A 1 190 ? -2.911 -5.433 22.947 1.00 91.69 190 LYS A N 1
ATOM 1481 C CA . LYS A 1 190 ? -2.236 -6.154 24.043 1.00 91.69 190 LYS A CA 1
ATOM 1482 C C . LYS A 1 190 ? -2.186 -7.661 23.823 1.00 91.69 190 LYS A C 1
ATOM 1484 O O . LYS A 1 190 ? -1.165 -8.283 24.118 1.00 91.69 190 LYS A O 1
ATOM 1489 N N . LYS A 1 191 ? -3.255 -8.238 23.267 1.00 92.25 191 LYS A N 1
ATOM 1490 C CA . LYS A 1 191 ? -3.376 -9.683 23.009 1.00 92.25 191 LYS A CA 1
ATOM 1491 C C . LYS A 1 191 ? -2.304 -10.222 22.065 1.00 92.25 191 LYS A C 1
ATOM 1493 O O . LYS A 1 191 ? -1.812 -11.324 22.279 1.00 92.25 191 LYS A O 1
ATOM 1498 N N . ILE A 1 192 ? -1.916 -9.433 21.067 1.00 92.31 192 ILE A N 1
ATOM 1499 C CA . ILE A 1 192 ? -0.894 -9.810 20.077 1.00 92.31 192 ILE A CA 1
ATOM 1500 C C . ILE A 1 192 ? 0.438 -9.090 20.295 1.00 92.31 192 ILE A C 1
ATOM 1502 O O . ILE A 1 192 ? 1.398 -9.349 19.581 1.00 92.31 192 ILE A O 1
ATOM 1506 N N . LYS A 1 193 ? 0.507 -8.196 21.292 1.00 91.38 193 LYS A N 1
ATOM 1507 C CA . LYS A 1 193 ? 1.672 -7.356 21.609 1.00 91.38 193 LYS A CA 1
ATOM 1508 C C . LYS A 1 193 ? 2.185 -6.567 20.397 1.00 91.38 193 LYS A C 1
ATOM 1510 O O . LYS A 1 193 ? 3.375 -6.275 20.306 1.00 91.38 193 LYS A O 1
ATOM 1515 N N . GLN A 1 194 ? 1.277 -6.208 19.490 1.00 92.69 194 GLN A N 1
ATOM 1516 C CA . GLN A 1 194 ? 1.606 -5.522 18.249 1.00 92.69 194 GLN A CA 1
ATOM 1517 C C . GLN A 1 194 ? 1.364 -4.027 18.405 1.00 92.69 194 GLN A C 1
ATOM 1519 O O . GLN A 1 194 ? 0.240 -3.597 18.676 1.00 92.69 194 GLN A O 1
ATOM 1524 N N . THR A 1 195 ? 2.416 -3.231 18.217 1.00 94.38 195 THR A N 1
ATOM 1525 C CA . THR A 1 195 ? 2.301 -1.771 18.193 1.00 94.38 195 THR A CA 1
ATOM 1526 C C . THR A 1 195 ? 2.046 -1.300 16.768 1.00 94.38 195 THR A C 1
ATOM 1528 O O . THR A 1 195 ? 2.804 -1.603 15.845 1.00 94.38 195 THR A O 1
ATOM 1531 N N . VAL A 1 196 ? 0.990 -0.518 16.602 1.00 94.31 196 VAL A N 1
ATOM 1532 C CA . VAL A 1 196 ? 0.616 0.148 15.359 1.00 94.31 196 VAL A CA 1
ATOM 1533 C C . VAL A 1 196 ? 0.670 1.657 15.546 1.00 94.31 196 VAL A C 1
ATOM 1535 O O . VAL A 1 196 ? 0.597 2.169 16.662 1.00 94.31 196 VAL A O 1
ATOM 1538 N N . SER A 1 197 ? 0.806 2.383 14.446 1.00 94.75 197 SER A N 1
ATOM 1539 C CA . SER A 1 197 ? 0.718 3.831 14.432 1.00 94.75 197 SER A CA 1
ATOM 1540 C C . SER A 1 197 ? -0.239 4.317 13.366 1.00 94.75 197 SER A C 1
ATOM 1542 O O . SER A 1 197 ? -0.252 3.796 12.251 1.00 94.75 197 SER A O 1
ATOM 1544 N N . TYR A 1 198 ? -0.989 5.346 13.733 1.00 95.06 198 TYR A N 1
ATOM 1545 C CA . TYR A 1 198 ? -1.971 6.032 12.915 1.00 95.06 198 TYR A CA 1
ATOM 1546 C C . TYR A 1 198 ? -1.493 7.462 12.669 1.00 95.06 198 TYR A C 1
ATOM 1548 O O . TYR A 1 198 ? -1.103 8.166 13.607 1.00 95.06 198 TYR A O 1
ATOM 1556 N N . ALA A 1 199 ? -1.474 7.880 11.408 1.00 93.50 199 ALA A N 1
ATOM 1557 C CA . ALA A 1 199 ? -1.196 9.249 10.996 1.00 93.50 199 ALA A CA 1
ATOM 1558 C C . ALA A 1 199 ? -2.390 10.171 11.299 1.00 93.50 199 ALA A C 1
ATOM 1560 O O . ALA A 1 199 ? -3.454 9.717 11.713 1.00 93.50 199 ALA A O 1
ATOM 1561 N N . ALA A 1 200 ? -2.211 11.475 11.075 1.00 93.19 200 ALA A N 1
ATOM 1562 C CA . ALA A 1 200 ? -3.278 12.470 11.212 1.00 93.19 200 ALA A CA 1
ATOM 1563 C C . ALA A 1 200 ? -4.521 12.140 10.367 1.00 93.19 200 ALA A C 1
ATOM 1565 O O . ALA A 1 200 ? -5.640 12.393 10.801 1.00 93.19 200 ALA A O 1
ATOM 1566 N N . GLU A 1 201 ? -4.311 11.561 9.184 1.00 93.44 201 GLU A N 1
ATOM 1567 C CA . GLU A 1 201 ? -5.369 11.067 8.312 1.00 93.44 201 GLU A CA 1
ATOM 1568 C C . GLU A 1 201 ? -5.093 9.608 7.941 1.00 93.44 201 GLU A C 1
ATOM 1570 O O . GLU A 1 201 ? -3.983 9.254 7.529 1.00 93.44 201 GLU A O 1
ATOM 1575 N N . VAL A 1 202 ? -6.120 8.775 8.087 1.00 95.75 202 VAL A N 1
ATOM 1576 C CA . VAL A 1 202 ? -6.150 7.384 7.632 1.00 95.75 202 VAL A CA 1
ATOM 1577 C C . VAL A 1 202 ? -7.210 7.274 6.551 1.00 95.75 202 VAL A C 1
ATOM 1579 O O . VAL A 1 202 ? -8.338 7.715 6.758 1.00 95.75 202 VAL A O 1
ATOM 1582 N N . THR A 1 203 ? -6.870 6.669 5.413 1.00 96.38 203 THR A N 1
ATOM 1583 C CA . THR A 1 203 ? -7.827 6.429 4.319 1.00 96.38 203 THR A CA 1
ATOM 1584 C C . THR A 1 203 ? -7.794 4.975 3.883 1.00 96.38 203 THR A C 1
ATOM 1586 O O . THR A 1 203 ? -6.770 4.305 4.034 1.00 96.38 203 THR A O 1
ATOM 1589 N N . ALA A 1 204 ? -8.907 4.480 3.350 1.00 97.25 204 ALA A N 1
ATOM 1590 C CA . ALA A 1 204 ? -8.993 3.144 2.775 1.00 97.25 204 ALA A CA 1
ATOM 1591 C C . ALA A 1 204 ? -10.149 3.047 1.775 1.00 97.25 204 ALA A C 1
ATOM 1593 O O . ALA A 1 204 ? -11.090 3.839 1.804 1.00 97.25 204 ALA A O 1
ATOM 1594 N N . PHE A 1 205 ? -10.104 2.022 0.929 1.00 96.19 205 PHE A N 1
ATOM 1595 C CA . PHE A 1 205 ? -11.277 1.532 0.214 1.00 96.19 205 PHE A CA 1
ATOM 1596 C C . PHE A 1 205 ? -11.828 0.323 0.961 1.00 96.19 205 PHE A C 1
ATOM 1598 O O . PHE A 1 205 ? -11.121 -0.664 1.170 1.00 96.19 205 PHE A O 1
ATOM 1605 N N . ALA A 1 206 ? -13.080 0.427 1.370 1.00 96.50 206 ALA A N 1
ATOM 1606 C CA . ALA A 1 206 ? -13.787 -0.543 2.170 1.00 96.50 206 ALA A CA 1
ATOM 1607 C C . ALA A 1 206 ? -14.699 -1.418 1.305 1.00 96.50 206 ALA A C 1
ATOM 1609 O O . ALA A 1 206 ? -15.463 -0.930 0.473 1.00 96.50 206 ALA A O 1
ATOM 1610 N N . GLU A 1 207 ? -14.611 -2.721 1.536 1.00 95.62 207 GLU A N 1
ATOM 1611 C CA . GLU A 1 207 ? -15.415 -3.776 0.930 1.00 95.62 207 GLU A CA 1
ATOM 1612 C C . GLU A 1 207 ? -15.850 -4.748 2.031 1.00 95.62 207 GLU A C 1
ATOM 1614 O O . GLU A 1 207 ? -15.307 -4.746 3.140 1.00 95.62 207 GLU A O 1
ATOM 1619 N N . LYS A 1 208 ? -16.827 -5.612 1.741 1.00 95.81 208 LYS A N 1
ATOM 1620 C CA . LYS A 1 208 ? -17.256 -6.628 2.704 1.00 95.81 208 LYS A CA 1
ATOM 1621 C C . LYS A 1 208 ? -16.059 -7.493 3.124 1.00 95.81 208 LYS A C 1
ATOM 1623 O O . LYS A 1 208 ? -15.397 -8.099 2.288 1.00 95.81 208 LYS A O 1
ATOM 1628 N N . GLY A 1 209 ? -15.789 -7.518 4.423 1.00 96.62 209 GLY A N 1
ATOM 1629 C CA . GLY A 1 209 ? -14.711 -8.256 5.068 1.00 96.62 209 GLY A CA 1
ATOM 1630 C C . GLY A 1 209 ? -13.317 -7.691 4.813 1.00 96.62 209 GLY A C 1
ATOM 1631 O O . GLY A 1 209 ? -12.348 -8.380 5.123 1.00 96.62 209 GLY A O 1
ATOM 1632 N N . LYS A 1 210 ? -13.170 -6.491 4.226 1.00 97.44 210 LYS A N 1
ATOM 1633 C CA . LYS A 1 210 ? -11.873 -6.034 3.714 1.00 97.44 210 LYS A CA 1
ATOM 1634 C C . LYS A 1 210 ? -11.701 -4.516 3.666 1.00 97.44 210 LYS A C 1
ATOM 1636 O O . LYS A 1 210 ? -12.563 -3.784 3.198 1.00 97.44 210 LYS A O 1
ATOM 1641 N N . LEU A 1 211 ? -10.512 -4.059 4.043 1.00 97.94 211 LEU A N 1
ATOM 1642 C CA . LEU A 1 211 ? -9.993 -2.725 3.749 1.00 97.94 211 LEU A CA 1
ATOM 1643 C C . LEU A 1 211 ? -8.770 -2.864 2.837 1.00 97.94 211 LEU A C 1
ATOM 1645 O O . LEU A 1 211 ? -7.867 -3.655 3.114 1.00 97.94 211 LEU A O 1
ATOM 1649 N N . LYS A 1 212 ? -8.717 -2.094 1.750 1.00 94.94 212 LYS A N 1
ATOM 1650 C CA . LYS A 1 212 ? -7.608 -2.100 0.783 1.00 94.94 212 LYS A CA 1
ATOM 1651 C C . LYS A 1 212 ? -7.105 -0.691 0.491 1.00 94.94 212 LYS A C 1
ATOM 1653 O O . LYS A 1 212 ? -7.822 0.287 0.695 1.00 94.94 212 LYS A O 1
ATOM 1658 N N . LYS A 1 213 ? -5.878 -0.604 -0.035 1.00 90.81 213 LYS A N 1
ATOM 1659 C CA . LYS A 1 213 ? -5.168 0.661 -0.302 1.00 90.81 213 LYS A CA 1
ATOM 1660 C C . LYS A 1 213 ? -5.146 1.561 0.940 1.00 90.81 213 LYS A C 1
ATOM 1662 O O . LYS A 1 213 ? -5.385 2.762 0.849 1.00 90.81 213 LYS A O 1
ATOM 1667 N N . ILE A 1 214 ? -4.905 0.947 2.096 1.00 95.69 214 ILE A N 1
ATOM 1668 C CA . ILE A 1 214 ? -4.862 1.651 3.374 1.00 95.69 214 ILE A CA 1
ATOM 1669 C C . ILE A 1 214 ? -3.681 2.626 3.357 1.00 95.69 214 ILE A C 1
ATOM 1671 O O . ILE A 1 214 ? -2.570 2.271 2.956 1.00 95.69 214 ILE A O 1
ATOM 1675 N N . THR A 1 215 ? -3.919 3.856 3.802 1.00 93.12 215 THR A N 1
ATOM 1676 C CA . THR A 1 215 ? -2.880 4.860 4.040 1.00 93.12 215 THR A CA 1
ATOM 1677 C C . THR A 1 215 ? -2.946 5.351 5.480 1.00 93.12 215 THR A C 1
ATOM 1679 O O . THR A 1 215 ? -3.977 5.255 6.142 1.00 93.12 215 THR A O 1
ATOM 1682 N N . GLY A 1 216 ? -1.822 5.850 5.995 1.00 93.19 216 GLY A N 1
ATOM 1683 C CA . GLY A 1 216 ? -1.758 6.398 7.350 1.00 93.19 216 GLY A CA 1
ATOM 1684 C C . GLY A 1 216 ? -1.648 5.359 8.469 1.00 93.19 216 GLY A C 1
ATOM 1685 O O . GLY A 1 216 ? -1.523 5.758 9.619 1.00 93.19 216 GLY A O 1
ATOM 1686 N N . VAL A 1 217 ? -1.622 4.056 8.167 1.00 95.94 217 VAL A N 1
ATOM 1687 C CA . VAL A 1 217 ? -1.436 2.988 9.165 1.00 95.94 217 VAL A CA 1
ATOM 1688 C C . VAL A 1 217 ? -0.076 2.320 8.983 1.00 95.94 217 VAL A C 1
ATOM 1690 O O . VAL A 1 217 ? 0.268 1.874 7.887 1.00 95.94 217 VAL A O 1
ATOM 1693 N N . LYS A 1 218 ? 0.701 2.215 10.063 1.00 94.19 218 LYS A N 1
ATOM 1694 C CA . LYS A 1 218 ? 1.942 1.428 10.096 1.00 94.19 218 LYS A CA 1
ATOM 1695 C C . LYS A 1 218 ? 1.948 0.448 11.256 1.00 94.19 218 LYS A C 1
ATOM 1697 O O . LYS A 1 218 ? 1.474 0.779 12.333 1.00 94.19 218 LYS A O 1
ATOM 1702 N N . THR A 1 219 ? 2.552 -0.713 11.062 1.00 94.06 219 THR A N 1
ATOM 1703 C CA . THR A 1 219 ? 2.786 -1.723 12.096 1.00 94.06 219 THR A CA 1
ATOM 1704 C C . THR A 1 219 ? 4.274 -1.799 12.431 1.00 94.06 219 THR A C 1
ATOM 1706 O O . THR A 1 219 ? 5.113 -1.562 11.560 1.00 94.06 219 THR A O 1
ATOM 1709 N N . LYS A 1 220 ? 4.620 -2.076 13.691 1.00 90.62 220 LYS A N 1
ATOM 1710 C CA . LYS A 1 220 ? 6.009 -2.231 14.128 1.00 90.62 220 LYS A CA 1
ATOM 1711 C C . LYS A 1 220 ? 6.433 -3.700 14.082 1.00 90.62 220 LYS A C 1
ATOM 1713 O O . LYS A 1 220 ? 6.232 -4.432 15.044 1.00 90.62 220 LYS A O 1
ATOM 1718 N N . GLU A 1 221 ? 7.063 -4.126 12.998 1.00 83.44 221 GLU A N 1
ATOM 1719 C CA . GLU A 1 221 ? 7.605 -5.481 12.837 1.00 83.44 221 GLU A CA 1
ATOM 1720 C C . GLU A 1 221 ? 9.131 -5.457 12.823 1.00 83.44 221 GLU A C 1
ATOM 1722 O O . GLU A 1 221 ? 9.730 -4.616 12.159 1.00 83.44 221 GLU A O 1
ATOM 1727 N N . LEU A 1 222 ? 9.780 -6.378 13.546 1.00 80.81 222 LEU A N 1
ATOM 1728 C CA . LEU A 1 222 ? 11.249 -6.503 13.580 1.00 80.81 222 LEU A CA 1
ATOM 1729 C C . LEU A 1 222 ? 11.973 -5.162 13.840 1.00 80.81 222 LEU A C 1
ATOM 1731 O O . LEU A 1 222 ? 13.015 -4.876 13.258 1.00 80.81 222 LEU A O 1
ATOM 1735 N N . MET A 1 223 ? 11.404 -4.334 14.727 1.00 81.06 223 MET A N 1
ATOM 1736 C CA . MET A 1 223 ? 11.854 -2.966 15.049 1.00 81.06 223 MET A CA 1
ATOM 1737 C C . MET A 1 223 ? 11.666 -1.916 13.935 1.00 81.06 223 MET A C 1
ATOM 1739 O O . MET A 1 223 ? 12.077 -0.770 14.121 1.00 81.06 223 MET A O 1
ATOM 1743 N N . LEU A 1 224 ? 10.996 -2.249 12.829 1.00 84.19 224 LEU A N 1
ATOM 1744 C CA . LEU A 1 224 ? 10.718 -1.356 11.705 1.00 84.19 224 LEU A CA 1
ATOM 1745 C C . LEU A 1 224 ? 9.234 -1.006 11.589 1.00 84.19 224 LEU A C 1
ATOM 1747 O O . LEU A 1 224 ? 8.362 -1.814 11.889 1.00 84.19 224 LEU A O 1
ATOM 1751 N N . TRP A 1 225 ? 8.947 0.207 11.121 1.00 88.75 225 TRP A N 1
ATOM 1752 C CA . TRP A 1 225 ? 7.583 0.673 10.876 1.00 88.75 225 TRP A CA 1
ATOM 1753 C C . TRP A 1 225 ? 7.165 0.407 9.434 1.00 88.75 225 TRP A C 1
ATOM 1755 O O . TRP A 1 225 ? 7.458 1.215 8.557 1.00 88.75 225 TRP A O 1
ATOM 1765 N N . LEU A 1 226 ? 6.436 -0.679 9.203 1.00 90.06 226 LEU A N 1
ATOM 1766 C CA . LEU A 1 226 ? 5.974 -1.073 7.875 1.00 90.06 226 LEU A CA 1
ATOM 1767 C C . LEU A 1 226 ? 4.550 -0.579 7.622 1.00 90.06 226 LEU A C 1
ATOM 1769 O O . LEU A 1 226 ? 3.685 -0.671 8.491 1.00 90.06 226 LEU A O 1
ATOM 1773 N N . SER A 1 227 ? 4.296 -0.041 6.430 1.00 91.62 227 SER A N 1
ATOM 1774 C CA . SER A 1 227 ? 2.963 0.455 6.061 1.00 91.62 227 SER A CA 1
ATOM 1775 C C . SER A 1 227 ? 2.001 -0.706 5.840 1.00 91.62 227 SER A C 1
ATOM 1777 O O . SER A 1 227 ? 2.294 -1.596 5.042 1.00 91.62 227 SER A O 1
ATOM 1779 N N . VAL A 1 228 ? 0.854 -0.678 6.516 1.00 95.25 228 VAL A N 1
ATOM 1780 C CA . VAL A 1 228 ? -0.241 -1.631 6.303 1.00 95.25 228 VAL A CA 1
ATOM 1781 C C . VAL A 1 228 ? -1.046 -1.143 5.108 1.00 95.25 228 VAL A C 1
ATOM 1783 O O . VAL A 1 228 ? -1.479 0.005 5.094 1.00 95.25 228 VAL A O 1
ATOM 1786 N N . VAL A 1 229 ? -1.228 -1.998 4.102 1.00 94.00 229 VAL A N 1
ATOM 1787 C CA . VAL A 1 229 ? -1.895 -1.636 2.836 1.00 94.00 229 VAL A CA 1
ATOM 1788 C C . VAL A 1 229 ? -3.217 -2.367 2.631 1.00 94.00 229 VAL A C 1
ATOM 1790 O O . VAL A 1 229 ? -4.057 -1.919 1.847 1.00 94.00 229 VAL A O 1
ATOM 1793 N N . GLU A 1 230 ? -3.419 -3.478 3.336 1.00 96.25 230 GLU A N 1
ATOM 1794 C CA . GLU A 1 230 ? -4.614 -4.310 3.237 1.00 96.25 230 GLU A CA 1
ATOM 1795 C C . GLU A 1 230 ? -4.874 -5.015 4.571 1.00 96.25 230 GLU A C 1
ATOM 1797 O O . GLU A 1 230 ? -3.941 -5.480 5.230 1.00 96.25 230 GLU A O 1
ATOM 1802 N N . VAL A 1 231 ? -6.148 -5.110 4.942 1.00 97.69 231 VAL A N 1
ATOM 1803 C CA . VAL A 1 231 ? -6.649 -5.913 6.061 1.00 97.69 231 VAL A CA 1
ATOM 1804 C C . VAL A 1 231 ? -7.887 -6.650 5.584 1.00 97.69 231 VAL A C 1
ATOM 1806 O O . VAL A 1 231 ? -8.740 -6.041 4.943 1.00 97.69 231 VAL A O 1
ATOM 1809 N N . TYR A 1 232 ? -8.008 -7.942 5.871 1.00 97.50 232 TYR A N 1
ATOM 1810 C CA . TYR A 1 232 ? -9.204 -8.700 5.512 1.00 97.50 232 TYR A CA 1
ATOM 1811 C C . TYR A 1 232 ? -9.484 -9.856 6.467 1.00 97.50 232 TYR A C 1
ATOM 1813 O O . TYR A 1 232 ? -8.578 -10.394 7.100 1.00 97.50 232 TYR A O 1
ATOM 1821 N N . VAL A 1 233 ? -10.749 -10.250 6.534 1.00 96.88 233 VAL A N 1
ATOM 1822 C CA . VAL A 1 233 ? -11.215 -11.474 7.185 1.00 96.88 233 VAL A CA 1
ATOM 1823 C C . VAL A 1 233 ? -11.311 -12.563 6.111 1.00 96.88 233 VAL A C 1
ATOM 1825 O O . VAL A 1 233 ? -12.047 -12.381 5.138 1.00 96.88 233 VAL A O 1
ATOM 1828 N N . PRO A 1 234 ? -10.550 -13.668 6.208 1.00 91.88 234 PRO A N 1
ATOM 1829 C CA . PRO A 1 234 ? -10.630 -14.745 5.227 1.00 91.88 234 PRO A CA 1
ATOM 1830 C C . PRO A 1 234 ? -12.010 -15.415 5.243 1.00 91.88 234 PRO A C 1
ATOM 1832 O O . PRO A 1 234 ? -12.513 -15.771 6.305 1.00 91.88 234 PRO A O 1
ATOM 1835 N N . GLU A 1 235 ? -12.592 -15.672 4.068 1.00 87.38 235 GLU A N 1
ATOM 1836 C CA . GLU A 1 235 ? -13.916 -16.315 3.954 1.00 87.38 235 GLU A CA 1
ATOM 1837 C C . GLU A 1 235 ? -13.975 -17.698 4.623 1.00 87.38 235 GLU A C 1
ATOM 1839 O O . GLU A 1 235 ? -15.013 -18.094 5.146 1.00 87.38 235 GLU A O 1
ATOM 1844 N N . ALA A 1 236 ? -12.851 -18.420 4.635 1.00 88.75 236 ALA A N 1
ATOM 1845 C CA . ALA A 1 236 ? -12.738 -19.744 5.240 1.00 88.75 236 ALA A CA 1
ATOM 1846 C C . ALA A 1 236 ? -12.614 -19.726 6.777 1.00 88.75 236 ALA A C 1
ATOM 1848 O O . ALA A 1 236 ? -12.716 -20.781 7.395 1.00 88.75 236 ALA A O 1
ATOM 1849 N N . SER A 1 237 ? -12.356 -18.566 7.391 1.00 90.25 237 SER A N 1
ATOM 1850 C CA . SER A 1 237 ? -12.078 -18.446 8.828 1.00 90.25 237 SER A CA 1
ATOM 1851 C C . SER A 1 237 ? -12.451 -17.048 9.330 1.00 90.25 237 SER A C 1
ATOM 1853 O O . SER A 1 237 ? -11.600 -16.158 9.424 1.00 90.25 237 SER A O 1
ATOM 1855 N N . LEU A 1 238 ? -13.737 -16.854 9.636 1.00 90.62 238 LEU A N 1
ATOM 1856 C CA . LEU A 1 238 ? -14.306 -15.560 10.042 1.00 90.62 238 LEU A CA 1
ATOM 1857 C C . LEU A 1 238 ? -13.782 -15.067 11.401 1.00 90.62 238 LEU A C 1
ATOM 1859 O O . LEU A 1 238 ? -13.862 -13.885 11.723 1.00 90.62 238 LEU A O 1
ATOM 1863 N N . GLU A 1 239 ? -13.223 -15.972 12.198 1.00 94.31 239 GLU A N 1
ATOM 1864 C CA . GLU A 1 239 ? -12.557 -15.705 13.467 1.00 94.31 239 GLU A CA 1
ATOM 1865 C C . GLU A 1 239 ? -11.110 -15.214 13.312 1.00 94.31 239 GLU A C 1
ATOM 1867 O O . GLU A 1 239 ? -10.456 -14.908 14.311 1.00 94.31 239 GLU A O 1
ATOM 1872 N N . LYS A 1 240 ? -10.598 -15.119 12.079 1.00 96.50 240 LYS A N 1
ATOM 1873 C CA . LYS A 1 240 ? -9.249 -14.637 11.776 1.00 96.50 240 LYS A CA 1
ATOM 1874 C C . LYS A 1 240 ? -9.280 -13.309 11.037 1.00 96.50 240 LYS A C 1
ATOM 1876 O O . LYS A 1 240 ? -10.204 -12.997 10.296 1.00 96.50 240 LYS A O 1
ATOM 1881 N N . VAL A 1 241 ? -8.210 -12.544 11.200 1.00 96.94 241 VAL A N 1
ATOM 1882 C CA . VAL A 1 241 ? -7.955 -11.334 10.423 1.00 96.94 241 VAL A CA 1
ATOM 1883 C C . VAL A 1 241 ? -6.515 -11.341 9.937 1.00 96.94 241 VAL A C 1
ATOM 1885 O O . VAL A 1 241 ? -5.590 -11.641 10.693 1.00 96.94 241 VAL A O 1
ATOM 1888 N N . THR A 1 242 ? -6.334 -11.025 8.662 1.00 97.19 242 THR A N 1
ATOM 1889 C CA . THR A 1 242 ? -5.040 -11.001 7.992 1.00 97.19 242 THR A CA 1
ATOM 1890 C C . THR A 1 242 ? -4.679 -9.572 7.620 1.00 97.19 242 THR A C 1
ATOM 1892 O O . THR A 1 242 ? -5.465 -8.862 6.993 1.00 97.19 242 THR A O 1
ATOM 1895 N N . PHE A 1 243 ? -3.463 -9.169 7.969 1.00 96.38 243 PHE A N 1
ATOM 1896 C CA . PHE A 1 243 ? -2.862 -7.896 7.595 1.00 96.38 243 PHE A CA 1
ATOM 1897 C C . PHE A 1 243 ? -1.823 -8.145 6.508 1.00 96.38 243 PHE A C 1
ATOM 1899 O O . PHE A 1 243 ? -1.132 -9.166 6.528 1.00 96.38 243 PHE A O 1
ATOM 1906 N N . LYS A 1 244 ? -1.693 -7.212 5.565 1.00 94.81 244 LYS A N 1
ATOM 1907 C CA . LYS A 1 244 ? -0.586 -7.187 4.605 1.00 94.81 244 LYS A CA 1
ATOM 1908 C C . LYS A 1 244 ? 0.111 -5.843 4.630 1.00 94.81 244 LYS A C 1
ATOM 1910 O O . LYS A 1 244 ? -0.531 -4.786 4.667 1.00 94.81 244 LYS A O 1
ATOM 1915 N N . THR A 1 245 ? 1.431 -5.891 4.551 1.00 91.12 245 THR A N 1
ATOM 1916 C CA . THR A 1 245 ? 2.273 -4.704 4.460 1.00 91.12 245 THR A CA 1
ATOM 1917 C C . THR A 1 245 ? 2.652 -4.406 3.012 1.00 91.12 245 THR A C 1
ATOM 1919 O O . THR A 1 245 ? 2.607 -5.271 2.136 1.00 91.12 245 THR A O 1
ATOM 1922 N N . GLY A 1 246 ? 3.064 -3.165 2.747 1.00 81.81 246 GLY A N 1
ATOM 1923 C CA . GLY A 1 246 ? 3.543 -2.746 1.425 1.00 81.81 246 GLY A CA 1
ATOM 1924 C C . GLY A 1 246 ? 4.808 -3.477 0.951 1.00 81.81 246 GLY A C 1
ATOM 1925 O O . GLY A 1 246 ? 5.148 -3.398 -0.225 1.00 81.81 246 GLY A O 1
ATOM 1926 N N . THR A 1 247 ? 5.494 -4.203 1.840 1.00 80.19 247 THR A N 1
ATOM 1927 C CA . THR A 1 247 ? 6.660 -5.042 1.514 1.00 80.19 247 THR A CA 1
ATOM 1928 C C . THR A 1 247 ? 6.281 -6.488 1.178 1.00 80.19 247 THR A C 1
ATOM 1930 O O . THR A 1 247 ? 7.160 -7.298 0.891 1.00 80.19 247 THR A O 1
ATOM 1933 N N . GLY A 1 248 ? 4.986 -6.824 1.199 1.00 82.25 248 GLY A N 1
ATOM 1934 C CA . GLY A 1 248 ? 4.477 -8.165 0.914 1.00 82.25 248 GLY A CA 1
ATOM 1935 C C . GLY A 1 248 ? 4.496 -9.123 2.107 1.00 82.25 248 GLY A C 1
ATOM 1936 O O . GLY A 1 248 ? 4.137 -10.287 1.934 1.00 82.25 248 GLY A O 1
ATOM 1937 N N . LEU A 1 249 ? 4.881 -8.662 3.305 1.00 87.31 249 LEU A N 1
ATOM 1938 C CA . LEU A 1 249 ? 4.704 -9.450 4.527 1.00 87.31 249 LEU A CA 1
ATOM 1939 C C . LEU A 1 249 ? 3.221 -9.529 4.882 1.00 87.31 249 LEU A C 1
ATOM 1941 O O . LEU A 1 249 ? 2.450 -8.603 4.609 1.00 87.31 249 LEU A O 1
ATOM 1945 N N . SER A 1 250 ? 2.829 -10.650 5.478 1.00 92.75 250 SER A N 1
ATOM 1946 C CA . SER A 1 250 ? 1.461 -10.868 5.911 1.00 92.75 250 SER A CA 1
ATOM 1947 C C . SER A 1 250 ? 1.416 -11.684 7.187 1.00 92.75 250 SER A C 1
ATOM 1949 O O . SER A 1 250 ? 2.037 -12.741 7.262 1.00 92.75 250 SER A O 1
ATOM 1951 N N . ASP A 1 251 ? 0.608 -11.213 8.130 1.00 93.88 251 ASP A N 1
ATOM 1952 C CA . ASP A 1 251 ? 0.351 -11.882 9.397 1.00 93.88 251 ASP A CA 1
ATOM 1953 C C . ASP A 1 251 ? -1.141 -12.108 9.576 1.00 93.88 251 ASP A C 1
ATOM 1955 O O . ASP A 1 251 ? -1.966 -11.279 9.185 1.00 93.88 251 ASP A O 1
ATOM 1959 N N . THR A 1 252 ? -1.489 -13.236 10.191 1.00 95.88 252 THR A N 1
ATOM 1960 C CA . THR A 1 252 ? -2.870 -13.589 10.521 1.00 95.88 252 THR A CA 1
ATOM 1961 C C . THR A 1 252 ? -3.008 -13.806 12.017 1.00 95.88 252 THR A C 1
ATOM 1963 O O . THR A 1 252 ? -2.232 -14.539 12.626 1.00 95.88 252 THR A O 1
ATOM 1966 N N . PHE A 1 253 ? -4.034 -13.196 12.595 1.00 96.06 253 PHE A N 1
ATOM 1967 C CA . PHE A 1 253 ? -4.296 -13.182 14.028 1.00 96.06 253 PHE A CA 1
ATOM 1968 C C . PHE A 1 253 ? -5.749 -13.567 14.309 1.00 96.06 253 PHE A C 1
ATOM 1970 O O . PHE A 1 253 ? -6.598 -13.525 13.418 1.00 96.06 253 PHE A O 1
ATOM 1977 N N . ASP A 1 254 ? -6.054 -13.906 15.561 1.00 96.44 254 ASP A N 1
ATOM 1978 C CA . ASP A 1 254 ? -7.443 -14.008 16.011 1.00 96.44 254 ASP A CA 1
ATOM 1979 C C . ASP A 1 254 ? -8.126 -12.637 15.961 1.00 96.44 254 ASP A C 1
ATOM 1981 O O . ASP A 1 254 ? -7.631 -11.660 16.523 1.00 96.44 254 ASP A O 1
ATOM 1985 N N . ALA A 1 255 ? -9.302 -12.569 15.336 1.00 95.00 255 ALA A N 1
ATOM 1986 C CA . ALA A 1 255 ? -10.113 -11.356 15.222 1.00 95.00 255 ALA A CA 1
ATOM 1987 C C . ALA A 1 255 ? -10.447 -10.747 16.596 1.00 95.00 255 ALA A C 1
ATOM 1989 O O . ALA A 1 255 ? -10.518 -9.527 16.744 1.00 95.00 255 ALA A O 1
ATOM 1990 N N . ALA A 1 256 ? -10.570 -11.588 17.628 1.00 94.50 256 ALA A N 1
ATOM 1991 C CA . ALA A 1 256 ? -10.799 -11.174 19.011 1.00 94.50 256 ALA A CA 1
ATOM 1992 C C . ALA A 1 256 ? -9.646 -10.353 19.626 1.00 94.50 256 ALA A C 1
ATOM 1994 O O . ALA A 1 256 ? -9.834 -9.751 20.687 1.00 94.50 256 ALA A O 1
ATOM 1995 N N . ALA A 1 257 ? -8.465 -10.325 18.996 1.00 95.38 257 ALA A N 1
ATOM 1996 C CA . ALA A 1 257 ? -7.366 -9.433 19.368 1.00 95.38 257 ALA A CA 1
ATOM 1997 C C . ALA A 1 257 ? -7.610 -7.966 18.984 1.00 95.38 257 ALA A C 1
ATOM 1999 O O . ALA A 1 257 ? -6.926 -7.087 19.493 1.00 95.38 257 ALA A O 1
ATOM 2000 N N . PHE A 1 258 ? -8.595 -7.718 18.119 1.00 95.38 258 PHE A N 1
ATOM 2001 C CA . PHE A 1 258 ? -8.982 -6.402 17.611 1.00 95.38 258 PHE A CA 1
ATOM 2002 C C . PHE A 1 258 ? -10.441 -6.095 17.970 1.00 95.38 258 PHE A C 1
ATOM 2004 O O . PHE A 1 258 ? -11.169 -5.447 17.215 1.00 95.38 258 PHE A O 1
ATOM 2011 N N . ALA A 1 259 ? -10.908 -6.623 19.103 1.00 91.88 259 ALA A N 1
ATOM 2012 C CA . ALA A 1 259 ? -12.195 -6.246 19.668 1.00 91.88 259 ALA A CA 1
ATOM 2013 C C . ALA A 1 259 ? -12.127 -4.817 20.240 1.00 91.88 259 ALA A C 1
ATOM 2015 O O . ALA A 1 259 ? -11.051 -4.267 20.464 1.00 91.88 259 ALA A O 1
ATOM 2016 N N . LEU A 1 260 ? -13.284 -4.194 20.468 1.0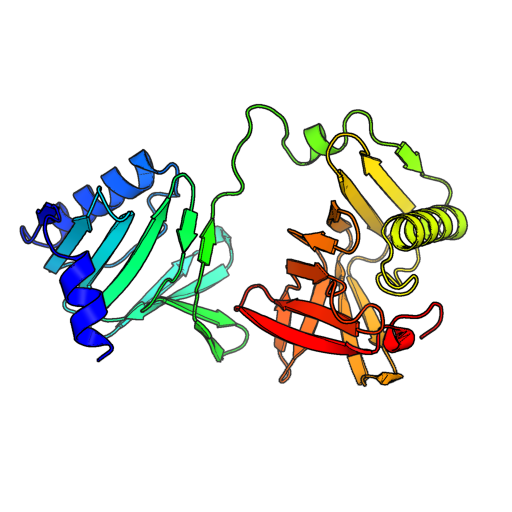0 90.00 260 LEU A N 1
ATOM 2017 C CA . LEU A 1 260 ? -13.328 -2.865 21.082 1.00 90.00 260 LEU A CA 1
ATOM 2018 C C . LEU A 1 260 ? -12.693 -2.888 22.477 1.00 90.00 260 LEU A C 1
ATOM 2020 O O . LEU A 1 260 ? -13.087 -3.697 23.314 1.00 90.00 260 LEU A O 1
ATOM 2024 N N . GLY A 1 261 ? -11.773 -1.955 22.725 1.00 82.00 261 GLY A N 1
ATOM 2025 C CA . GLY A 1 261 ? -11.108 -1.783 24.021 1.00 82.00 261 GLY A CA 1
ATOM 2026 C C . GLY A 1 261 ? -9.845 -2.626 24.233 1.00 82.00 261 GLY A C 1
ATOM 2027 O O . GLY A 1 261 ? -9.271 -2.550 25.320 1.00 82.00 261 GLY A O 1
ATOM 2028 N N . GLU A 1 262 ? -9.426 -3.409 23.233 1.00 77.25 262 GLU A N 1
ATOM 2029 C CA . GLU A 1 262 ? -8.142 -4.140 23.231 1.00 77.25 262 GLU A CA 1
ATOM 2030 C C . GLU A 1 262 ? -6.915 -3.254 22.999 1.00 77.25 262 GLU A C 1
ATOM 2032 O O . GLU A 1 262 ? -7.101 -2.135 22.476 1.00 77.25 262 GLU A O 1
#

Sequence (262 aa):
MASQVIESHRAGAEIVTGGDAVCQKKSVELLEELGLPTGLLPMEDIQEFGYNRATGFMWLVQGKKKVEHTFKNIKQTVSYAAEVTAFAEKGKLKKITGVKTKELMLWFSVVEVYVPEASPDKTIEGHRAGAEVVTGGDAICRKKSVELLEELGLPKGLLPMEDIQEFGYNRATGFMWLVQWKKKVEHTFKKIKQTVSYAAEVTAFAEKGKLKKITGVKTKELMLWLSVVEVYVPEASLEKVTFKTGTGLSDTFDAAAFALGE

Radius of gyration: 21.23 Å; chains: 1; bounding box: 48×42×53 Å

InterPro domains:
  IPR007493 Protein of unknown function DUF538 [PF04398] (29-119)
  IPR007493 Protein of unknown function DUF538 [PF04398] (147-259)
  IPR007493 Protein of unknown function DUF538 [PTHR31676] (143-260)
  IPR036758 At5g01610-like superfamily [G3DSA:2.30.240.10] (6-124)
  IPR036758 At5g01610-like superfamily [G3DSA:2.30.240.10] (125-260)
  IPR036758 At5g01610-like superfamily [SSF141562] (9-116)
  IPR036758 At5g01610-like superfamily [SSF141562] (134-259)

pLDDT: mean 89.53, std 10.91, range [40.81, 97.94]